Protein 4G9B (pdb70)

Radius of gyration: 19.54 Å; Cα contacts (8 Å, |Δi|>4): 380; chains: 1; bounding box: 62×42×33 Å

GO terms:
  GO:0000287 magnesium ion binding (F, IDA)
  GO:0008801 beta-phosphoglucomutase activity (F, EXP)
  GO:0008801 beta-phosphoglucomutase activity (F, IDA)
  GO:0009294 DNA-mediated transformation (P, IMP)
  GO:0046677 response to antibiotic (P, IMP)
  GO:0006974 DNA damage response (P, IMP)

Solvent-accessible surface area: 11541 Å² total; per-residue (Å²): 112,87,165,12,73,0,0,0,0,12,3,63,12,0,0,1,65,12,49,88,18,72,28,85,7,14,70,79,4,0,66,85,27,63,7,100,6,71,71,137,28,16,124,48,14,121,84,56,70,115,113,49,3,5,72,77,0,0,103,99,32,67,60,64,83,92,44,86,97,149,81,60,60,135,22,5,139,92,7,50,84,34,11,32,84,26,0,138,112,22,75,49,134,29,17,35,72,32,0,82,81,3,0,47,62,0,98,80,90,156,16,31,0,0,1,0,4,64,35,125,33,4,82,44,2,1,35,18,0,119,0,156,152,28,26,79,71,48,9,84,14,74,128,42,171,80,63,36,76,55,29,45,1,0,74,42,0,2,76,34,24,64,22,65,29,83,2,0,0,0,0,2,47,45,64,39,0,0,60,0,0,59,70,9,40,6,32,0,0,0,12,20,100,68,22,95,54,25,93,23,78,1,100,42,8,115,30,2,57,43,90,110,0,24,63,17,10,109,98,44,9,104,70,123,187,169,179

InterPro domains:
  IPR006439 HAD hydrolase, subfamily IA [PR00413] (3-14)
  IPR006439 HAD hydrolase, subfamily IA [PR00413] (134-150)
  IPR006439 HAD hydrolase, subfamily IA [PR00413] (152-172)
  IPR006439 HAD hydrolase, subfamily IA [TIGR01509] (62-190)
  IPR010972 Beta-phosphoglucomutase [TIGR01990] (3-191)
  IPR010972 Beta-phosphoglucomutase [cd02598] (5-215)
  IPR010976 Beta-phosphoglucomutase hydrolase [TIGR02009] (4-190)
  IPR023198 Phosphoglycolate phosphatase-like, domain 2 [G3DSA:1.10.150.240] (16-94)
  IPR023214 HAD superfamily [G3DSA:3.40.50.1000] (4-201)
  IPR036412 HAD-like superfamily [SSF56784] (3-198)
  IPR051600 Beta-phosphoglucomutase-like [PTHR46193] (4-197)

Secondary structure (DSSP, 8-state):
-PPP-EEEE-SBTTTB--HHHHHHHHHHHHHHTT----TTGGGGGTT--HHHHHHHHHHHTT-GGG--HHHHHHHHHHHHHHHHHHHHT--GGGBPTTHHHHHHHHHHTT-EEEE----TTHHHHHHHTT-GGG-SEE--GGG-SS-TTSTHHHHHHHHHHTS-GGGEEEEESSHHHHHHHHHHTPEEEEESTT--S-SEEESSGGG--HHHHHHHHHHHS--GGG-

Structure (mmCIF, N/CA/C/O backbone):
data_4G9B
#
_entry.id   4G9B
#
_cell.length_a   129.168
_cell.length_b   129.168
_cell.length_c   85.766
_cell.angle_alpha   90.00
_cell.angle_beta   90.00
_cell.angle_gamma   120.00
#
_symmetry.space_group_name_H-M   'H 3 2'
#
loop_
_entity.id
_entity.type
_entity.pdbx_description
1 polymer Beta-phosphoglucomutase
2 non-polymer 'MAGNESIUM ION'
3 non-polymer 'CHLORIDE ION'
4 non-polymer 'SULFATE ION'
5 non-polymer 'UNKNOWN LIGAND'
6 non-polymer GLYCEROL
7 water water
#
loop_
_atom_site.group_PDB
_atom_site.id
_atom_site.type_symbol
_atom_site.label_atom_id
_atom_site.label_alt_id
_atom_site.label_comp_id
_atom_site.label_asym_id
_atom_site.label_entity_id
_atom_site.label_seq_id
_atom_site.pdbx_PDB_ins_code
_atom_site.Cartn_x
_atom_site.Cartn_y
_atom_site.Cartn_z
_atom_site.occupancy
_atom_site.B_iso_or_equiv
_atom_site.auth_seq_id
_atom_site.auth_comp_id
_atom_site.auth_asym_id
_atom_site.auth_atom_id
_atom_site.pdbx_PDB_model_num
ATOM 1 N N . VAL A 1 2 ? 17.294 37.121 21.195 1.00 62.59 0 VAL A N 1
ATOM 2 C CA . VAL A 1 2 ? 15.972 36.505 21.181 1.00 55.83 0 VAL A CA 1
ATOM 3 C C . VAL A 1 2 ? 15.933 35.265 22.074 1.00 51.91 0 VAL A C 1
ATOM 4 O O . VAL A 1 2 ? 16.729 34.342 21.901 1.00 51.44 0 VAL A O 1
ATOM 8 N N . MET A 1 3 ? 15.018 35.274 23.044 1.00 43.69 1 MET A N 1
ATOM 9 C CA . MET A 1 3 ? 14.801 34.136 23.929 1.00 39.55 1 MET A CA 1
ATOM 10 C C . MET A 1 3 ? 14.495 32.924 23.059 1.00 36.11 1 MET A C 1
ATOM 11 O O . MET A 1 3 ? 13.794 33.044 22.054 1.00 34.31 1 MET A O 1
ATOM 16 N N . LYS A 1 4 ? 15.032 31.761 23.410 1.00 31.14 2 LYS A N 1
ATOM 17 C CA . LYS A 1 4 ? 14.782 30.587 22.585 1.00 30.70 2 LYS A CA 1
ATOM 18 C C . LYS A 1 4 ? 13.413 29.978 22.864 1.00 24.01 2 LYS A C 1
ATOM 19 O O . LYS A 1 4 ? 13.024 29.823 24.023 1.00 24.37 2 LYS A O 1
ATOM 25 N N . LEU A 1 5 ? 12.683 29.644 21.798 1.00 23.38 3 LEU A N 1
ATOM 26 C CA . LEU A 1 5 ? 11.405 28.945 21.920 1.00 20.99 3 LEU A CA 1
ATOM 27 C C . LEU A 1 5 ? 11.665 27.499 22.340 1.00 23.71 3 LEU A C 1
ATOM 28 O O . LEU A 1 5 ? 12.345 26.763 21.622 1.00 24.64 3 LEU A O 1
ATOM 33 N N . GLN A 1 6 ? 11.142 27.095 23.493 1.00 19.23 4 GLN A N 1
ATOM 34 C CA . GLN A 1 6 ? 11.433 25.749 24.002 1.00 19.58 4 GLN A CA 1
ATOM 35 C C . GLN A 1 6 ? 10.262 24.785 23.894 1.00 18.03 4 GLN A C 1
ATOM 36 O O . GLN A 1 6 ? 10.458 23.574 23.897 1.00 19.26 4 GLN A O 1
ATOM 42 N N . GLY A 1 7 ? 9.049 25.306 23.798 1.00 16.33 5 GLY A N 1
ATOM 43 C CA . GLY A 1 7 ? 7.905 24.413 23.706 1.00 15.13 5 GLY A CA 1
ATOM 44 C C . GLY A 1 7 ? 6.713 25.046 23.037 1.00 15.58 5 GLY A C 1
ATOM 45 O O . GLY A 1 7 ? 6.526 26.267 23.102 1.00 14.36 5 GLY A O 1
ATOM 46 N N . VAL A 1 8 ? 5.918 24.211 22.374 1.00 13.97 6 VAL A N 1
ATOM 47 C CA . VAL A 1 8 ? 4.614 24.626 21.872 1.00 13.63 6 VAL A CA 1
ATOM 48 C C . VAL A 1 8 ? 3.637 23.672 22.511 1.00 11.98 6 VAL A C 1
ATOM 49 O O . VAL A 1 8 ? 3.806 22.457 22.419 1.00 13.11 6 VAL A O 1
ATOM 53 N N . ILE A 1 9 ? 2.650 24.240 23.196 1.00 16.01 7 ILE A N 1
ATOM 54 C CA . ILE A 1 9 ? 1.708 23.460 23.986 1.00 14.98 7 ILE A CA 1
ATOM 55 C C . ILE A 1 9 ? 0.288 23.609 23.439 1.00 11.52 7 ILE A C 1
ATOM 56 O O . ILE A 1 9 ? -0.204 24.721 23.246 1.00 14.66 7 ILE A O 1
ATOM 61 N N . PHE A 1 10 ? -0.360 22.474 23.194 1.00 12.92 8 PHE A N 1
ATOM 62 C CA . PHE A 1 10 ? -1.652 22.435 22.518 1.00 15.68 8 PHE A CA 1
ATOM 63 C C . PHE A 1 10 ? -2.801 22.075 23.452 1.00 14.31 8 PHE A C 1
ATOM 64 O O . PHE A 1 10 ? -2.708 21.107 24.206 1.00 14.73 8 PHE A O 1
ATOM 72 N N . ASP A 1 11 ? -3.891 22.833 23.373 1.00 14.10 9 ASP A N 1
ATOM 73 C CA . ASP A 1 11 ? -5.212 22.344 23.801 1.00 14.45 9 ASP A CA 1
ATOM 74 C C . ASP A 1 11 ? -5.591 21.175 22.883 1.00 19.72 9 ASP A C 1
ATOM 75 O O . ASP A 1 11 ? -5.056 21.053 21.781 1.00 15.88 9 ASP A O 1
ATOM 80 N N A LEU A 1 12 ? -6.493 20.304 23.338 0.68 14.95 10 LEU A N 1
ATOM 81 N N B LEU A 1 12 ? -6.504 20.316 23.332 0.32 22.18 10 LEU A N 1
ATOM 82 C CA A LEU A 1 12 ? -6.930 19.184 22.513 0.68 21.82 10 LEU A CA 1
ATOM 83 C CA B LEU A 1 12 ? -6.943 19.204 22.496 0.32 21.20 10 LEU A CA 1
ATOM 84 C C A LEU A 1 12 ? -8.219 19.511 21.740 0.68 16.12 10 LEU A C 1
ATOM 85 C C B LEU A 1 12 ? -8.218 19.559 21.734 0.32 19.14 10 LEU A C 1
ATOM 86 O O A LEU A 1 12 ? -8.197 19.667 20.518 0.68 17.06 10 LEU A O 1
ATOM 87 O O B LEU A 1 12 ? -8.188 19.756 20.518 0.32 16.42 10 LEU A O 1
ATOM 96 N N . ASP A 1 13 ? -9.338 19.635 22.446 1.00 17.95 11 ASP A N 1
ATOM 97 C CA . ASP A 1 13 ? -10.617 19.848 21.774 1.00 19.72 11 ASP A CA 1
ATOM 98 C C . ASP A 1 13 ? -10.678 21.206 21.083 1.00 20.33 11 ASP A C 1
ATOM 99 O O . ASP A 1 13 ? -10.365 22.224 21.688 1.00 20.73 11 ASP A O 1
ATOM 104 N N . GLY A 1 14 ? -11.068 21.203 19.809 1.00 20.88 12 GLY A N 1
ATOM 105 C CA . GLY A 1 14 ? -11.173 22.432 19.040 1.00 22.25 12 GLY A CA 1
ATOM 106 C C . GLY A 1 14 ? -9.850 22.895 18.444 1.00 20.59 12 GLY A C 1
ATOM 107 O O . GLY A 1 14 ? -9.812 23.902 17.729 1.00 24.50 12 GLY A O 1
ATOM 108 N N . VAL A 1 15 ? -8.769 22.172 18.738 1.00 18.17 13 VAL A N 1
ATOM 109 C CA . VAL A 1 15 ? -7.451 22.514 18.187 1.00 17.37 13 VAL A CA 1
ATOM 110 C C . VAL A 1 15 ? -6.854 21.313 17.456 1.00 17.48 13 VAL A C 1
ATOM 111 O O . VAL A 1 15 ? -6.534 21.394 16.274 1.00 18.17 13 VAL A O 1
ATOM 115 N N A ILE A 1 16 ? -6.726 20.200 18.168 0.38 17.37 14 ILE A N 1
ATOM 116 N N B ILE A 1 16 ? -6.725 20.197 18.162 0.62 17.54 14 ILE A N 1
ATOM 117 C CA A ILE A 1 16 ? -6.228 18.956 17.586 0.38 16.82 14 ILE A CA 1
ATOM 118 C CA B ILE A 1 16 ? -6.223 18.961 17.558 0.62 16.79 14 ILE A CA 1
ATOM 119 C C A ILE A 1 16 ? -7.345 18.211 16.861 0.38 19.47 14 ILE A C 1
ATOM 120 C C B ILE A 1 16 ? -7.332 18.164 16.876 0.62 19.89 14 ILE A C 1
ATOM 121 O O A ILE A 1 16 ? -7.179 17.770 15.722 0.38 19.73 14 ILE A O 1
ATOM 122 O O B ILE A 1 16 ? -7.152 17.659 15.768 0.62 19.13 14 ILE A O 1
ATOM 131 N N . THR A 1 17 ? -8.483 18.071 17.538 1.00 18.03 15 THR A N 1
ATOM 132 C CA . THR A 1 17 ? -9.642 17.381 16.978 1.00 18.36 15 THR A CA 1
ATOM 133 C C . THR A 1 17 ? -10.912 17.906 17.659 1.00 20.02 15 THR A C 1
ATOM 134 O O . THR A 1 17 ? -10.823 18.581 18.683 1.00 21.52 15 THR A O 1
ATOM 138 N N . ASP A 1 18 ? -12.083 17.606 17.097 1.00 21.58 16 ASP A N 1
ATOM 139 C CA . ASP A 1 18 ? -13.351 18.080 17.667 1.00 23.64 16 ASP A CA 1
ATOM 140 C C . ASP A 1 18 ? -14.149 16.916 18.257 1.00 24.72 16 ASP A C 1
ATOM 141 O O . ASP A 1 18 ? -14.492 15.988 17.535 1.00 30.20 16 ASP A O 1
ATOM 146 N N . THR A 1 19 ? -14.445 16.976 19.556 1.00 25.34 17 THR A N 1
ATOM 147 C CA . THR A 1 19 ? -15.162 15.891 20.238 1.00 29.14 17 THR A CA 1
ATOM 148 C C . THR A 1 19 ? -16.630 16.203 20.535 1.00 34.01 17 THR A C 1
ATOM 149 O O . THR A 1 19 ? -17.356 15.350 21.041 1.00 34.39 17 THR A O 1
ATOM 153 N N . ALA A 1 20 ? -17.066 17.420 20.218 1.00 35.76 18 ALA A N 1
ATOM 154 C CA . ALA A 1 20 ? -18.422 17.865 20.543 1.00 34.68 18 ALA A CA 1
ATOM 155 C C . ALA A 1 20 ? -19.525 16.976 19.970 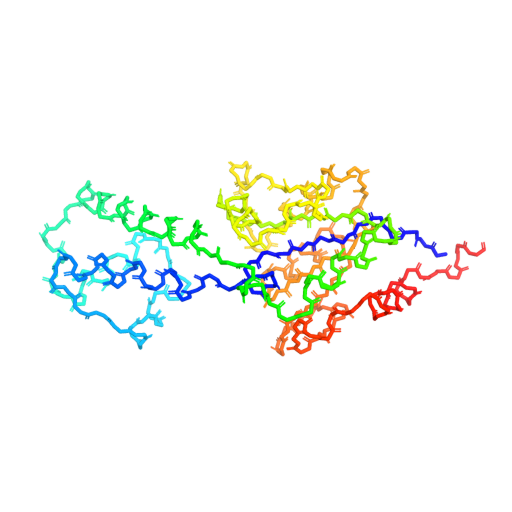1.00 32.39 18 ALA A C 1
ATOM 156 O O . ALA A 1 20 ? -20.471 16.630 20.678 1.00 30.86 18 ALA A O 1
ATOM 158 N N . HIS A 1 21 ? -19.405 16.612 18.697 1.00 33.06 19 HIS A N 1
ATOM 159 C CA . HIS A 1 21 ? -20.392 15.751 18.053 1.00 37.07 19 HIS A CA 1
ATOM 160 C C . HIS A 1 21 ? -20.463 14.374 18.717 1.00 28.56 19 HIS A C 1
ATOM 161 O O . HIS A 1 21 ? -21.537 13.794 18.838 1.00 27.01 19 HIS A O 1
ATOM 168 N N . LEU A 1 22 ? -19.314 13.855 19.141 1.00 29.23 20 LEU A N 1
ATOM 169 C CA . LEU A 1 22 ? -19.265 12.552 19.809 1.00 26.04 20 LEU A CA 1
ATOM 170 C C . LEU A 1 22 ? -19.929 12.585 21.184 1.00 24.53 20 LEU A C 1
ATOM 171 O O . LEU A 1 22 ? -20.593 11.627 21.576 1.00 22.81 20 LEU A O 1
ATOM 176 N N . HIS A 1 23 ? -19.758 13.685 21.915 1.00 25.53 21 HIS A N 1
ATOM 177 C CA . HIS A 1 23 ? -20.447 13.853 23.191 1.00 24.51 21 HIS A CA 1
ATOM 178 C C . HIS A 1 23 ? -21.961 13.834 22.978 1.00 23.47 21 HIS A C 1
ATOM 179 O O . HIS A 1 23 ? -22.691 13.155 23.701 1.00 24.21 21 HIS A O 1
ATOM 186 N N . PHE A 1 24 ? -22.427 14.586 21.983 1.00 27.94 22 PHE A N 1
ATOM 187 C CA . PHE A 1 24 ? -23.851 14.625 21.665 1.00 27.86 22 PHE A CA 1
ATOM 188 C C . PHE A 1 24 ? -24.376 13.264 21.230 1.00 27.04 22 PHE A C 1
ATOM 189 O O . PHE A 1 24 ? -25.452 12.843 21.661 1.00 29.65 22 PHE A O 1
ATOM 197 N N . GLN A 1 25 ? -23.630 12.578 20.367 1.00 24.21 23 GLN A N 1
ATOM 198 C CA . GLN A 1 25 ? -24.055 11.262 19.897 1.00 26.52 23 GLN A CA 1
ATOM 199 C C . GLN A 1 25 ? -24.183 10.239 21.031 1.00 22.86 23 GLN A C 1
ATOM 200 O O . GLN A 1 25 ? -25.057 9.368 20.991 1.00 21.69 23 GLN A O 1
ATOM 206 N N . ALA A 1 26 ? -23.328 10.350 22.045 1.00 22.77 24 ALA A N 1
ATOM 207 C CA . ALA A 1 26 ? -23.415 9.474 23.214 1.00 23.38 24 ALA A CA 1
ATOM 208 C C . ALA A 1 26 ? -24.670 9.797 24.041 1.00 18.60 24 ALA A C 1
ATOM 209 O O . ALA A 1 26 ? -25.389 8.897 24.465 1.00 18.11 24 ALA A O 1
ATOM 211 N N . TRP A 1 27 ? -24.935 11.082 24.258 1.00 18.78 25 TRP A N 1
ATOM 212 C CA . TRP A 1 27 ? -26.145 11.487 24.975 1.00 18.52 25 TRP A CA 1
ATOM 213 C C . TRP A 1 27 ? -27.389 11.049 24.214 1.00 18.62 25 TRP A C 1
ATOM 214 O O . TRP A 1 27 ? -28.378 10.618 24.804 1.00 22.50 25 TRP A O 1
ATOM 225 N N . GLN A 1 28 ? -27.356 11.201 22.897 1.00 21.77 26 GLN A N 1
ATOM 226 C CA . GLN A 1 28 ? -28.497 10.816 22.076 1.00 21.09 26 GLN A CA 1
ATOM 227 C C . GLN A 1 28 ? -28.761 9.316 22.141 1.00 19.75 26 GLN A C 1
ATOM 228 O O . GLN A 1 28 ? -29.915 8.884 22.130 1.00 20.79 26 GLN A O 1
ATOM 234 N N . GLN A 1 29 ? -27.698 8.522 22.205 1.00 21.73 27 GLN A N 1
ATOM 235 C CA . GLN A 1 29 ? -27.862 7.076 22.314 1.00 21.93 27 GLN A CA 1
ATOM 236 C C . GLN A 1 29 ? -28.420 6.672 23.677 1.00 20.10 27 GLN A C 1
ATOM 237 O O . GLN A 1 29 ? -29.344 5.863 23.750 1.00 22.04 27 GLN A O 1
ATOM 243 N N . ILE A 1 30 ? -27.870 7.227 24.757 1.00 20.37 28 ILE A N 1
ATOM 244 C CA . ILE A 1 30 ? -28.386 6.895 26.082 1.00 22.34 28 ILE A CA 1
ATOM 245 C C . ILE A 1 30 ? -29.845 7.334 26.219 1.00 19.50 28 ILE A C 1
ATOM 246 O O . ILE A 1 30 ? -30.656 6.617 26.800 1.00 18.65 28 ILE A O 1
ATOM 251 N N . ALA A 1 31 ? -30.188 8.485 25.651 1.00 19.78 29 ALA A N 1
ATOM 252 C CA . ALA A 1 31 ? -31.575 8.944 25.658 1.00 18.70 29 ALA A CA 1
ATOM 253 C C . ALA A 1 31 ? -32.469 7.943 24.927 1.00 21.26 29 ALA A C 1
ATOM 254 O O . ALA A 1 31 ? -33.523 7.548 25.432 1.00 21.84 29 ALA A O 1
ATOM 256 N N . ALA A 1 32 ? -32.045 7.523 23.739 1.00 22.73 30 ALA A N 1
ATOM 257 C CA . ALA A 1 32 ? -32.836 6.569 22.957 1.00 24.86 30 ALA A CA 1
ATOM 258 C C . ALA A 1 32 ? -33.040 5.248 23.700 1.00 25.66 30 ALA A C 1
ATOM 259 O O . ALA A 1 32 ? -34.088 4.616 23.581 1.00 25.57 30 ALA A O 1
ATOM 261 N N . GLU A 1 33 ? -32.039 4.834 24.468 1.00 23.46 31 GLU A N 1
ATOM 262 C CA . GLU A 1 33 ? -32.131 3.582 25.208 1.00 25.35 31 GLU A CA 1
ATOM 263 C C . GLU A 1 33 ? -33.121 3.637 26.370 1.00 28.49 31 GLU A C 1
ATOM 264 O O . GLU A 1 33 ? -33.532 2.594 26.888 1.00 24.06 31 GLU A O 1
ATOM 270 N N . ILE A 1 34 ? -33.514 4.844 26.774 1.00 24.52 32 ILE A N 1
ATOM 271 C CA . ILE A 1 34 ? -34.598 4.985 27.741 1.00 22.90 32 ILE A CA 1
ATOM 272 C C . ILE A 1 34 ? -35.853 5.605 27.125 1.00 21.87 32 ILE A C 1
ATOM 273 O O . ILE A 1 34 ? -36.701 6.141 27.837 1.00 25.45 32 ILE A O 1
ATOM 278 N N . GLY A 1 35 ? -35.966 5.527 25.801 1.00 26.35 33 GLY A N 1
ATOM 279 C CA . GLY A 1 35 ? -37.191 5.914 25.120 1.00 29.64 33 GLY A CA 1
ATOM 280 C C . GLY A 1 35 ? -37.390 7.408 24.946 1.00 29.21 33 GLY A C 1
ATOM 281 O O . GLY A 1 35 ? -38.524 7.881 24.861 1.00 31.04 33 GLY A O 1
ATOM 282 N N . ILE A 1 36 ? -36.290 8.152 24.884 1.00 23.27 34 ILE A N 1
ATOM 283 C CA . ILE A 1 36 ? -36.365 9.604 24.723 1.00 26.60 34 ILE A CA 1
ATOM 284 C C . ILE A 1 36 ? -35.627 10.045 23.463 1.00 26.75 34 ILE A C 1
ATOM 285 O O . ILE A 1 36 ? -34.466 9.696 23.266 1.00 27.07 34 ILE A O 1
ATOM 290 N N . SER A 1 37 ? -36.300 10.818 22.618 1.00 30.54 35 SER A N 1
ATOM 291 C CA . SER A 1 37 ? -35.685 11.311 21.389 1.00 33.18 35 SER A CA 1
ATOM 292 C C . SER A 1 37 ? -35.162 12.734 21.568 1.00 31.32 35 SER A C 1
ATOM 293 O O . SER A 1 37 ? -35.925 13.637 21.871 1.00 33.50 35 SER A O 1
ATOM 296 N N . ILE A 1 38 ? -33.853 12.923 21.408 1.00 31.18 36 ILE A N 1
ATOM 297 C CA . ILE A 1 38 ? -33.270 14.264 21.382 1.00 34.33 36 ILE A CA 1
ATOM 298 C C . ILE A 1 38 ? -32.543 14.483 20.054 1.00 36.34 36 ILE A C 1
ATOM 299 O O . ILE A 1 38 ? -32.070 13.526 19.438 1.00 38.05 36 ILE A O 1
ATOM 304 N N . ASP A 1 39 ? -32.460 15.738 19.616 1.00 41.33 37 ASP A N 1
ATOM 305 C CA . ASP A 1 39 ? -31.784 16.076 18.361 1.00 46.36 37 ASP A CA 1
ATOM 306 C C . ASP A 1 39 ? -30.674 17.099 18.583 1.00 46.01 37 ASP A C 1
ATOM 307 O O . ASP A 1 39 ? -30.487 17.583 19.697 1.00 39.10 37 ASP A O 1
ATOM 312 N N . ALA A 1 40 ? -29.952 17.438 17.517 1.00 50.94 38 ALA A N 1
ATOM 313 C CA . ALA A 1 40 ? -28.857 18.402 17.601 1.00 50.45 38 ALA A CA 1
ATOM 314 C C . ALA A 1 40 ? -29.340 19.758 18.109 1.00 50.09 38 ALA A C 1
ATOM 315 O O . ALA A 1 40 ? -28.602 20.490 18.771 1.00 53.66 38 ALA A O 1
ATOM 317 N N . GLN A 1 41 ? -30.585 20.083 17.787 1.00 52.89 39 GLN A N 1
ATOM 318 C CA . GLN A 1 41 ? -31.221 21.301 18.262 1.00 53.57 39 GLN A CA 1
ATOM 319 C C . GLN A 1 41 ? -31.391 21.279 19.783 1.00 49.23 39 GLN A C 1
ATOM 320 O O . GLN A 1 41 ? -31.209 22.298 20.452 1.00 49.47 39 GLN A O 1
ATOM 326 N N . PHE A 1 42 ? -31.733 20.116 20.331 1.00 41.86 40 PHE A N 1
ATOM 327 C CA . PHE A 1 42 ? -31.826 19.974 21.782 1.00 45.41 40 PHE A CA 1
ATOM 328 C C . PHE A 1 42 ? -30.446 20.106 22.421 1.00 43.66 40 PHE A C 1
ATOM 329 O O . PHE A 1 42 ? -30.322 20.547 23.563 1.00 40.84 40 PHE A O 1
ATOM 337 N N . ASN A 1 43 ? -29.412 19.730 21.676 1.00 44.23 41 ASN A N 1
ATOM 338 C CA . ASN A 1 43 ? -28.061 19.687 22.225 1.00 50.69 41 ASN A CA 1
ATOM 339 C C . ASN A 1 43 ? -27.512 21.048 22.651 1.00 51.43 41 ASN A C 1
ATOM 340 O O . ASN A 1 43 ? -26.534 21.114 23.396 1.00 53.97 41 ASN A O 1
ATOM 345 N N . GLU A 1 44 ? -28.135 22.128 22.181 1.00 54.70 42 GLU A N 1
ATOM 346 C CA . GLU A 1 44 ? -27.772 23.467 22.632 1.00 56.33 42 GLU A CA 1
ATOM 347 C C . GLU A 1 44 ? -28.052 23.597 24.129 1.00 59.32 42 GLU A C 1
ATOM 348 O O . GLU A 1 44 ? -27.357 24.326 24.839 1.00 63.63 42 GLU A O 1
ATOM 354 N N . SER A 1 45 ? -29.078 22.886 24.595 1.00 53.86 43 SER A N 1
ATOM 355 C CA . SER A 1 45 ? -29.457 22.883 26.008 1.00 53.15 43 SER A CA 1
ATOM 356 C C . SER A 1 45 ? -28.469 22.106 26.879 1.00 51.02 43 SER A C 1
ATOM 357 O O . SER A 1 45 ? -28.546 22.157 28.109 1.00 52.28 43 SER A O 1
ATOM 360 N N . LEU A 1 46 ? -27.557 21.378 26.241 1.00 45.84 44 LEU A N 1
ATOM 361 C CA . LEU A 1 46 ? -26.548 20.610 26.960 1.00 46.06 44 LEU A CA 1
ATOM 362 C C . LEU A 1 46 ? -25.182 21.285 26.863 1.00 52.77 44 L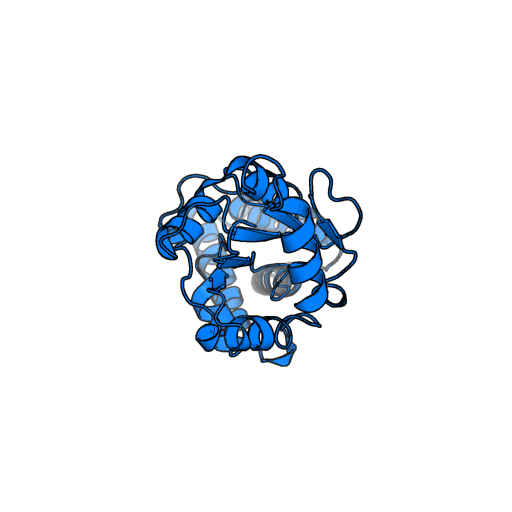EU A C 1
ATOM 363 O O . LEU A 1 46 ? -24.222 20.863 27.510 1.00 54.06 44 LEU A O 1
ATOM 368 N N . LYS A 1 47 ? -25.106 22.336 26.052 1.00 59.41 45 LYS A N 1
ATOM 369 C CA . LYS A 1 47 ? -23.858 23.067 25.850 1.00 63.95 45 LYS A CA 1
ATOM 370 C C . LYS A 1 47 ? -23.439 23.820 27.111 1.00 64.25 45 LYS A C 1
ATOM 371 O O . LYS A 1 47 ? -24.166 24.686 27.598 1.00 68.74 45 LYS A O 1
ATOM 377 N N . GLY A 1 48 ? -22.268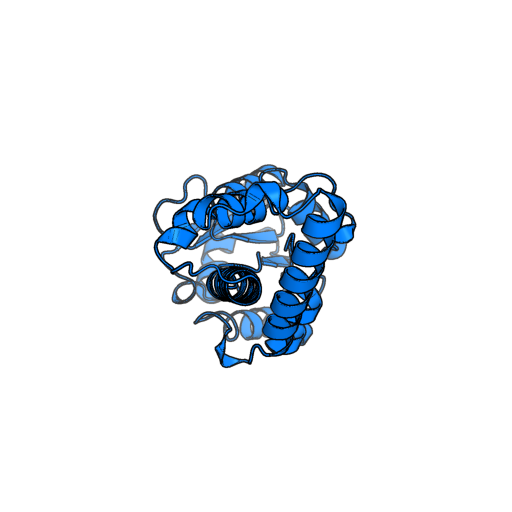 23.479 27.641 1.00 62.49 46 GLY A N 1
ATOM 378 C CA . GLY A 1 48 ? -21.744 24.138 28.824 1.00 62.32 46 GLY A CA 1
ATOM 379 C C . GLY A 1 48 ? -22.478 23.761 30.096 1.00 62.88 46 GLY A C 1
ATOM 380 O O . GLY A 1 48 ? -22.607 24.573 31.017 1.00 62.70 46 GLY A O 1
ATOM 381 N N . ILE A 1 49 ? -22.951 22.520 30.144 1.00 60.78 47 ILE A N 1
ATOM 382 C CA . ILE A 1 49 ? -23.741 22.025 31.266 1.00 57.45 47 ILE A CA 1
ATOM 383 C C . ILE A 1 49 ? -23.037 20.836 31.928 1.00 49.03 47 ILE A C 1
ATOM 384 O O . ILE A 1 49 ? -22.393 20.038 31.247 1.00 52.37 47 ILE A O 1
ATOM 389 N N . SER A 1 50 ? -23.147 20.734 33.254 1.00 46.91 48 SER A N 1
ATOM 390 C CA . SER A 1 50 ? -22.581 19.610 34.001 1.00 48.56 48 SER A CA 1
ATOM 391 C C . SER A 1 50 ? -23.175 18.286 33.539 1.00 45.94 48 SER A C 1
ATOM 392 O O . SER A 1 50 ? -24.257 18.258 32.947 1.00 41.31 48 SER A O 1
ATOM 395 N N . ARG A 1 51 ? -22.471 17.191 33.814 1.00 42.51 49 ARG A N 1
ATOM 396 C CA . ARG A 1 51 ? -22.945 15.870 33.422 1.00 40.04 49 ARG A CA 1
ATOM 397 C C . ARG A 1 51 ? -24.294 15.544 34.058 1.00 36.88 49 ARG A C 1
ATOM 398 O O . ARG A 1 51 ? -25.195 15.039 33.389 1.00 34.89 49 ARG A O 1
ATOM 406 N N . ASP A 1 52 ? -24.433 15.836 35.349 1.00 33.62 50 ASP A N 1
ATOM 407 C CA . ASP A 1 52 ? -25.655 15.484 36.070 1.00 36.40 50 ASP A CA 1
ATOM 408 C C . ASP A 1 52 ? -26.850 16.291 35.571 1.00 31.70 50 ASP A C 1
ATOM 409 O O . ASP A 1 52 ? -27.946 15.753 35.414 1.00 30.63 50 ASP A O 1
ATOM 414 N N . GLU A 1 53 ? -26.633 17.577 35.320 1.00 32.51 51 GLU A N 1
ATOM 415 C CA . GLU A 1 53 ? -27.700 18.444 34.827 1.00 30.65 51 GLU A CA 1
ATOM 416 C C . GLU A 1 53 ? -28.040 18.136 33.362 1.00 28.12 51 GLU A C 1
ATOM 417 O O . GLU A 1 53 ? -29.193 18.267 32.956 1.00 28.92 51 GLU A O 1
ATOM 423 N N . SER A 1 54 ? -27.049 17.698 32.582 1.00 26.03 52 SER A N 1
ATOM 424 C CA . SER A 1 54 ? -27.299 17.281 31.201 1.00 24.72 52 SER A CA 1
ATOM 425 C C . SER A 1 54 ? -28.274 16.107 31.175 1.00 25.54 52 SER A C 1
ATOM 426 O O . SER A 1 54 ? -29.255 16.109 30.430 1.00 22.39 52 SER A O 1
ATOM 429 N N . LEU A 1 55 ? -27.988 15.098 31.989 1.00 22.06 53 LEU A N 1
ATOM 430 C CA . LEU A 1 55 ? -28.879 13.952 32.086 1.00 20.25 53 LEU A CA 1
ATOM 431 C C . LEU A 1 55 ? -30.254 14.377 32.595 1.00 20.76 53 LEU A C 1
ATOM 432 O O . LEU A 1 55 ? -31.285 13.923 32.079 1.00 20.26 53 LEU A O 1
ATOM 437 N N . ARG A 1 56 ? -30.289 15.258 33.593 1.00 22.20 54 ARG A N 1
ATOM 438 C CA . ARG A 1 56 ? -31.583 15.672 34.134 1.00 22.98 54 ARG A CA 1
ATOM 439 C C . ARG A 1 56 ? -32.408 16.374 33.066 1.00 24.50 54 ARG A C 1
ATOM 440 O O . ARG A 1 56 ? -33.623 16.177 32.988 1.00 24.20 54 ARG A O 1
ATOM 448 N N . ARG A 1 57 ? -31.757 17.192 32.241 1.00 24.42 55 ARG A N 1
ATOM 449 C CA . ARG A 1 57 ? -32.481 17.891 31.180 1.00 26.53 55 ARG A CA 1
ATOM 450 C C . ARG A 1 57 ? -33.052 16.927 30.141 1.00 24.32 55 ARG A C 1
ATOM 451 O O . ARG A 1 57 ? -34.137 17.151 29.603 1.00 25.46 55 ARG A O 1
ATOM 459 N N . ILE A 1 58 ? -32.309 15.861 29.854 1.00 22.52 56 ILE A N 1
ATOM 460 C CA . ILE A 1 58 ? -32.790 14.814 28.960 1.00 21.55 56 ILE A CA 1
ATOM 461 C C . ILE A 1 58 ? -34.007 14.108 29.561 1.00 22.79 56 ILE A C 1
ATOM 462 O O . ILE A 1 58 ? -35.005 13.882 28.872 1.00 23.44 56 ILE A O 1
ATOM 467 N N . LEU A 1 59 ? -33.923 13.774 30.846 1.00 20.80 57 LEU A N 1
ATOM 468 C CA . LEU A 1 59 ? -35.043 13.147 31.545 1.00 21.57 57 LEU A CA 1
ATOM 469 C C . LEU A 1 59 ? -36.269 14.059 31.548 1.00 26.25 57 LEU A C 1
ATOM 470 O O . LEU A 1 59 ? -37.379 13.602 31.279 1.00 28.43 57 LEU A O 1
ATOM 475 N N . GLN A 1 60 ? -36.067 15.345 31.839 1.00 23.88 58 GLN A N 1
ATOM 476 C CA . GLN A 1 60 ? -37.171 16.304 31.827 1.00 29.46 58 GLN A CA 1
ATOM 477 C C . GLN A 1 60 ? -37.824 16.361 30.448 1.00 32.59 58 GLN A C 1
ATOM 478 O O . GLN A 1 60 ? -39.051 16.421 30.328 1.00 33.43 58 GLN A O 1
ATOM 484 N N . HIS A 1 61 ? -36.992 16.328 29.411 1.00 29.13 59 HIS A N 1
ATOM 485 C CA . HIS A 1 61 ? -37.457 16.402 28.029 1.00 33.22 59 HIS A CA 1
ATOM 486 C C . HIS A 1 61 ? -38.419 15.262 27.701 1.00 31.08 59 HIS A C 1
ATOM 487 O O . HIS A 1 61 ? -39.384 15.451 26.959 1.00 35.41 59 HIS A O 1
ATOM 494 N N . GLY A 1 62 ? -38.162 14.087 28.270 1.00 27.60 60 GLY A N 1
ATOM 495 C CA . GLY A 1 62 ? -39.021 12.936 28.055 1.00 35.09 60 GLY A CA 1
ATOM 496 C C . GLY A 1 62 ? -40.019 12.671 29.171 1.00 35.91 60 GLY A C 1
ATOM 497 O O . GLY A 1 62 ? -40.699 11.642 29.164 1.00 33.53 60 GLY A O 1
ATOM 498 N N . GLY A 1 63 ? -40.114 13.591 30.130 1.00 32.03 61 GLY A N 1
ATOM 499 C CA . GLY A 1 63 ? -41.007 13.426 31.264 1.00 32.78 61 GLY A CA 1
ATOM 500 C C . GLY A 1 63 ? -40.659 12.237 32.143 1.00 31.68 61 GLY A C 1
ATOM 501 O O . GLY A 1 63 ? -41.547 11.546 32.648 1.00 32.99 61 GLY A O 1
ATOM 502 N N . LYS A 1 64 ? -39.368 11.999 32.345 1.00 24.77 62 LYS A N 1
ATOM 503 C CA . LYS A 1 64 ? -38.941 10.799 33.062 1.00 25.46 62 LYS A CA 1
ATOM 504 C C . LYS A 1 64 ? -38.049 11.055 34.279 1.00 25.29 62 LYS A C 1
ATOM 505 O O . LYS A 1 64 ? -37.383 10.143 34.747 1.00 25.93 62 LYS A O 1
ATOM 511 N N . GLU A 1 65 ? -38.044 12.278 34.803 1.00 24.87 63 GLU A N 1
ATOM 512 C CA . GLU A 1 65 ? -37.258 12.563 36.003 1.00 25.92 63 GLU A CA 1
ATOM 513 C C . GLU A 1 65 ? -37.653 11.664 37.177 1.00 29.45 63 GLU A C 1
ATOM 514 O O . GLU A 1 65 ? -36.805 11.250 37.974 1.00 25.46 63 GLU A O 1
ATOM 520 N N . GLY A 1 66 ? -38.945 11.364 37.276 1.00 27.59 64 GLY A N 1
ATOM 521 C CA . GLY A 1 66 ? -39.464 10.591 38.391 1.00 30.86 64 GLY A CA 1
ATOM 522 C C . GLY A 1 66 ? -39.144 9.110 38.308 1.00 31.36 64 GLY A C 1
ATOM 523 O O . GLY A 1 66 ? -39.396 8.363 39.256 1.00 35.74 64 GLY A O 1
ATOM 524 N N . ASP A 1 67 ? -38.577 8.681 37.186 1.00 30.03 65 ASP A N 1
ATOM 525 C CA . ASP A 1 67 ? -38.331 7.258 36.973 1.00 30.72 65 ASP A CA 1
ATOM 526 C C . ASP A 1 67 ? -36.920 6.813 37.352 1.00 32.25 65 ASP A C 1
ATOM 527 O O . ASP A 1 67 ? -36.616 5.622 37.312 1.00 30.43 65 ASP A O 1
ATOM 532 N N . PHE A 1 68 ? -36.067 7.762 37.728 1.00 30.87 66 PHE A N 1
ATOM 533 C CA . PHE A 1 68 ? -34.676 7.448 38.043 1.00 28.80 66 PHE A CA 1
ATOM 534 C C . PHE A 1 68 ? -34.173 8.198 39.277 1.00 31.20 66 PHE A C 1
ATOM 535 O O . PHE A 1 68 ? -34.214 9.435 39.319 1.00 30.54 66 PHE A O 1
ATOM 543 N N . ASN A 1 69 ? -33.702 7.459 40.284 1.00 28.08 67 ASN A N 1
ATOM 544 C CA . ASN A 1 69 ? -33.100 8.095 41.460 1.00 27.32 67 ASN A CA 1
ATOM 545 C C . ASN A 1 69 ? -31.627 8.415 41.189 1.00 26.93 67 ASN A C 1
ATOM 546 O O . ASN A 1 69 ? -31.137 8.148 40.097 1.00 28.71 67 ASN A O 1
ATOM 551 N N . SER A 1 70 ? -30.918 8.970 42.166 1.00 29.31 68 SER A N 1
ATOM 552 C CA . SER A 1 70 ? -29.539 9.390 41.911 1.00 28.27 68 SER A CA 1
ATOM 553 C C . SER A 1 70 ? -28.616 8.219 41.562 1.00 29.28 68 SER A C 1
ATOM 554 O O . SER A 1 70 ? -27.690 8.378 40.768 1.00 27.33 68 SER A O 1
ATOM 557 N N . GLN A 1 71 ? -28.882 7.044 42.130 1.00 29.22 69 GLN A N 1
ATOM 558 C CA . GLN A 1 71 ? -28.035 5.876 41.854 1.00 29.17 69 GLN A CA 1
ATOM 559 C C . GLN A 1 71 ? -28.281 5.328 40.450 1.00 26.31 69 GLN A C 1
ATOM 560 O O . GLN A 1 71 ? -27.347 4.911 39.757 1.00 29.84 69 GLN A O 1
ATOM 566 N N . GLU A 1 72 ? -29.546 5.326 40.037 1.00 29.59 70 GLU A N 1
ATOM 567 C CA . GLU A 1 72 ? -29.925 4.867 38.702 1.00 26.54 70 GLU A CA 1
ATOM 568 C C . GLU A 1 72 ? -29.467 5.857 37.633 1.00 24.17 70 GLU A C 1
ATOM 569 O O . GLU A 1 72 ? -29.068 5.464 36.533 1.00 23.11 70 GLU A O 1
ATOM 575 N N . ARG A 1 73 ? -29.537 7.148 37.948 1.00 24.91 71 ARG A N 1
ATOM 576 C CA . ARG A 1 73 ? -28.989 8.153 37.053 1.00 19.14 71 ARG A CA 1
ATOM 577 C C . ARG A 1 73 ? -27.488 7.951 36.906 1.00 21.36 71 ARG A C 1
ATOM 578 O O . ARG A 1 73 ? -26.938 8.129 35.827 1.00 19.29 71 ARG A O 1
ATOM 586 N N . ALA A 1 74 ? -26.837 7.568 37.999 1.00 21.66 72 ALA A N 1
ATOM 587 C CA . ALA A 1 74 ? -25.403 7.314 37.970 1.00 20.00 72 ALA A CA 1
ATOM 588 C C . ALA A 1 74 ? -25.096 6.166 37.013 1.00 22.81 72 ALA A C 1
ATOM 589 O O . ALA A 1 74 ? -24.063 6.180 36.340 1.00 21.49 72 ALA A O 1
ATOM 591 N N . GLN A 1 75 ? -25.984 5.172 36.957 1.00 24.85 73 GLN A N 1
ATOM 592 C CA . GLN A 1 75 ? -25.774 4.043 36.047 1.00 20.31 73 GLN A CA 1
ATOM 593 C C . GLN A 1 75 ? -25.961 4.470 34.591 1.00 21.68 73 GLN A C 1
ATOM 594 O O . GLN A 1 75 ? -25.222 4.028 33.713 1.00 18.36 73 GLN A O 1
ATOM 600 N N . LEU A 1 76 ? -26.930 5.351 34.334 1.00 16.58 74 LEU A N 1
ATOM 601 C CA . LEU A 1 76 ? -27.106 5.898 32.988 1.00 14.65 74 LEU A CA 1
ATOM 602 C C . LEU A 1 76 ? -25.886 6.709 32.568 1.00 17.48 74 LEU A C 1
ATOM 603 O O . LEU A 1 76 ? -25.429 6.630 31.422 1.00 17.95 74 LEU A O 1
ATOM 608 N N . ALA A 1 77 ? -25.362 7.500 33.499 1.00 18.84 75 ALA A N 1
ATOM 609 C CA . ALA A 1 77 ? -24.197 8.331 33.216 1.00 17.58 75 ALA A CA 1
ATOM 610 C C . ALA A 1 77 ? -22.974 7.463 32.941 1.00 19.45 75 ALA A C 1
ATOM 611 O O . ALA A 1 77 ? -22.168 7.792 32.072 1.00 20.07 75 ALA A O 1
ATOM 613 N N . TYR A 1 78 ? -22.836 6.359 33.676 1.00 18.04 76 TYR A N 1
ATOM 614 C CA . TYR A 1 78 ? -21.728 5.436 33.441 1.00 16.26 76 TYR A CA 1
ATOM 615 C C . TYR A 1 78 ? -21.779 4.882 32.015 1.00 19.56 76 TYR A C 1
ATOM 616 O O . TYR A 1 78 ? -20.763 4.844 31.315 1.00 19.21 76 TYR A O 1
ATOM 625 N N . ARG A 1 79 ? -22.956 4.443 31.587 1.00 16.60 77 ARG A N 1
ATOM 626 C CA . ARG A 1 79 ? -23.103 3.903 30.238 1.00 16.55 77 ARG A CA 1
ATOM 627 C C . ARG A 1 79 ? -22.872 4.964 29.173 1.00 18.76 77 ARG A C 1
ATOM 628 O O . ARG A 1 79 ? -22.216 4.699 28.161 1.00 18.98 77 ARG A O 1
ATOM 636 N N . LYS A 1 80 ? -23.389 6.173 29.395 1.00 15.94 78 LYS A N 1
ATOM 637 C CA . LYS A 1 80 ? -23.158 7.250 28.445 1.00 14.19 78 LYS A CA 1
ATOM 638 C C . LYS A 1 80 ? -21.660 7.490 28.295 1.00 18.55 78 LYS A C 1
ATOM 639 O O . LYS A 1 80 ? -21.153 7.634 27.180 1.00 17.98 78 LYS A O 1
ATOM 645 N N . ASN A 1 81 ? -20.945 7.538 29.413 1.00 14.43 79 ASN A N 1
ATOM 646 C CA . ASN A 1 81 ? -19.512 7.793 29.328 1.00 15.91 79 ASN A CA 1
ATOM 647 C C . ASN A 1 81 ? -18.789 6.647 28.638 1.00 18.63 79 ASN A C 1
ATOM 648 O O . ASN A 1 81 ? -17.844 6.866 27.880 1.00 20.16 79 ASN A O 1
ATOM 653 N N . LEU A 1 82 ? -19.246 5.426 28.894 1.00 17.09 80 LEU A N 1
ATOM 654 C CA . LEU A 1 82 ? -18.638 4.242 28.295 1.00 15.47 80 LEU A CA 1
ATOM 655 C C . LEU A 1 82 ? -18.790 4.263 26.774 1.00 19.50 80 LEU A C 1
ATOM 656 O O . LEU A 1 82 ? -17.837 3.971 26.048 1.00 17.28 80 LEU A O 1
ATOM 661 N N . LEU A 1 83 ? -19.984 4.607 26.294 1.00 17.39 81 LEU A N 1
ATOM 662 C CA . LEU A 1 83 ? -20.230 4.713 24.854 1.00 18.13 81 LEU A CA 1
ATOM 663 C C . LEU A 1 83 ? -19.383 5.829 24.243 1.00 19.36 81 LEU A C 1
ATOM 664 O O . LEU A 1 83 ? -18.840 5.677 23.140 1.00 17.39 81 LEU A O 1
ATOM 669 N N . TYR A 1 84 ? -19.285 6.950 24.956 1.00 18.08 82 TYR A N 1
ATOM 670 C CA . TYR A 1 84 ? -18.495 8.095 24.511 1.00 17.99 82 TYR A CA 1
ATOM 671 C C . TYR A 1 84 ? -17.022 7.719 24.362 1.00 18.17 82 TYR A C 1
ATOM 672 O O . TYR A 1 84 ? -16.413 7.996 23.325 1.00 18.79 82 TYR A O 1
ATOM 681 N N . VAL A 1 85 ? -16.461 7.064 25.379 1.00 17.58 83 VAL A N 1
ATOM 682 C CA . VAL A 1 85 ? -15.053 6.658 25.327 1.00 17.87 83 VAL A CA 1
ATOM 683 C C . VAL A 1 85 ? -14.803 5.646 24.208 1.00 15.59 83 VAL A C 1
ATOM 684 O O . VAL A 1 85 ? -13.788 5.708 23.532 1.00 17.75 83 VAL A O 1
ATOM 688 N N . HIS A 1 86 ? -15.732 4.718 23.985 1.00 13.93 84 HIS A N 1
ATOM 689 C CA . HIS A 1 86 ? -15.571 3.791 22.869 1.00 16.87 84 HIS A CA 1
ATOM 690 C C . HIS A 1 86 ? -15.469 4.572 21.563 1.00 19.13 84 HIS A C 1
ATOM 691 O O . HIS A 1 86 ? -14.606 4.277 20.735 1.00 18.07 84 HIS A O 1
ATOM 698 N N . SER A 1 87 ? -16.333 5.575 21.380 1.00 14.44 85 SER A N 1
ATOM 699 C CA . SER A 1 87 ? -16.305 6.369 20.150 1.00 17.45 85 SER A CA 1
ATOM 700 C C . SER A 1 87 ? -14.971 7.109 19.976 1.00 18.34 85 SER A C 1
ATOM 701 O O . SER A 1 87 ? -14.511 7.309 18.852 1.00 18.78 85 SER A O 1
ATOM 704 N N . LEU A 1 88 ? -14.345 7.501 21.081 1.00 16.65 86 LEU A N 1
ATOM 705 C CA . LEU A 1 88 ? -13.024 8.126 20.999 1.00 18.63 86 LEU A CA 1
ATOM 706 C C . LEU A 1 88 ? -11.990 7.128 20.485 1.00 19.06 86 LEU A C 1
ATOM 707 O O . LEU A 1 88 ? -11.103 7.476 19.713 1.00 21.16 86 LEU A O 1
ATOM 712 N N . ARG A 1 89 ? -12.096 5.878 20.924 1.00 17.55 87 ARG A N 1
ATOM 713 C CA . ARG A 1 89 ? -11.144 4.864 20.480 1.00 22.02 87 ARG A CA 1
ATOM 714 C C . ARG A 1 89 ? -11.318 4.555 19.003 1.00 21.18 87 ARG A C 1
ATOM 715 O O . ARG A 1 89 ? -10.405 4.025 18.359 1.00 21.84 87 ARG A O 1
ATOM 723 N N . GLU A 1 90 ? -12.488 4.895 18.465 1.00 28.02 88 GLU A N 1
ATOM 724 C CA . GLU A 1 90 ? -12.790 4.644 17.059 1.00 28.68 88 GLU A CA 1
ATOM 725 C C . GLU A 1 90 ? -12.394 5.791 16.120 1.00 26.92 88 GLU A C 1
ATOM 726 O O . GLU A 1 90 ? -12.514 5.662 14.902 1.00 27.41 88 GLU A O 1
ATOM 732 N N . LEU A 1 91 ? -11.932 6.904 16.682 1.00 25.08 89 LEU A N 1
ATOM 733 C CA . LEU A 1 91 ? -11.437 8.019 15.868 1.00 25.75 89 LEU A CA 1
ATOM 734 C C . LEU A 1 91 ? -10.292 7.555 14.966 1.00 26.77 89 LEU A C 1
ATOM 735 O O . LEU A 1 91 ? -9.529 6.663 15.342 1.00 25.19 89 LEU A O 1
ATOM 740 N N . THR A 1 92 ? -10.194 8.141 13.774 1.00 26.80 90 THR A N 1
ATOM 741 C CA . THR A 1 92 ? -9.125 7.804 12.831 1.00 26.95 90 THR A CA 1
ATOM 742 C C . THR A 1 92 ? -8.235 9.012 12.600 1.00 25.44 90 THR A C 1
ATOM 743 O O . THR A 1 92 ? -8.518 10.101 13.100 1.00 25.85 90 THR A O 1
ATOM 747 N N . VAL A 1 93 ? -7.169 8.824 11.826 1.00 24.17 91 VAL A N 1
ATOM 748 C CA . VAL A 1 93 ? -6.264 9.925 11.494 1.00 24.13 91 VAL A CA 1
ATOM 749 C C . VAL A 1 93 ? -6.989 11.078 10.807 1.00 24.71 91 VAL A C 1
ATOM 750 O O . VAL A 1 93 ? -6.526 12.216 10.846 1.00 24.12 91 VAL A O 1
ATOM 754 N N . ASN A 1 94 ? -8.120 10.780 10.177 1.00 27.88 92 ASN A N 1
ATOM 755 C CA . ASN A 1 94 ? -8.882 11.796 9.454 1.00 32.08 92 ASN A CA 1
ATOM 756 C C . ASN A 1 94 ? -9.642 12.776 10.351 1.00 26.03 92 ASN A C 1
ATOM 757 O O . ASN A 1 94 ? -10.191 13.770 9.869 1.00 29.63 92 ASN A O 1
ATOM 762 N N . ALA A 1 95 ? -9.670 12.508 11.655 1.00 22.51 93 ALA A N 1
ATOM 763 C CA . ALA A 1 95 ? -10.364 13.390 12.597 1.00 20.62 93 ALA A CA 1
ATOM 764 C C . ALA A 1 95 ? -9.474 14.533 13.079 1.00 20.54 93 ALA A C 1
ATOM 765 O O . ALA A 1 95 ? -9.940 15.442 13.770 1.00 22.24 93 ALA A O 1
ATOM 767 N N . VAL A 1 96 ? -8.191 14.478 12.733 1.00 18.16 94 VAL A N 1
ATOM 768 C CA . VAL A 1 96 ? -7.276 15.560 13.092 1.00 15.33 94 VAL A CA 1
ATOM 769 C C . VAL A 1 96 ? -7.627 16.803 12.282 1.00 20.35 94 VAL A C 1
ATOM 770 O O . VAL A 1 96 ? -7.861 16.706 11.078 1.00 19.82 94 VAL A O 1
ATOM 774 N N . LEU A 1 97 ? -7.660 17.966 12.937 1.00 20.05 95 LEU A N 1
ATOM 775 C CA . LEU A 1 97 ? -8.032 19.206 12.249 1.00 19.80 95 LEU A CA 1
ATOM 776 C C . LEU A 1 97 ? -6.984 19.602 11.201 1.00 21.47 95 LEU A C 1
ATOM 777 O O . LEU A 1 97 ? -5.806 19.261 11.338 1.00 22.02 95 LEU A O 1
ATOM 782 N N . PRO A 1 98 ? -7.417 20.303 10.135 1.00 20.15 96 PRO A N 1
ATOM 783 C CA . PRO A 1 98 ? -6.519 20.640 9.025 1.00 22.72 96 PRO A CA 1
ATOM 784 C C . PRO A 1 98 ? -5.315 21.449 9.496 1.00 20.74 96 PRO A C 1
ATOM 785 O O . PRO A 1 98 ? -5.472 22.359 10.317 1.00 20.94 96 PRO A O 1
ATOM 789 N N . GLY A 1 99 ? -4.134 21.110 8.983 1.00 18.43 97 GLY A N 1
ATOM 790 C CA . GLY A 1 99 ? -2.915 21.826 9.326 1.00 20.66 97 GLY A CA 1
ATOM 791 C C . GLY A 1 99 ? -2.153 21.270 10.517 1.00 19.75 97 GLY A C 1
ATOM 792 O O . GLY A 1 99 ? -0.958 21.524 10.666 1.00 19.48 97 GLY A O 1
ATOM 793 N N . ILE A 1 100 ? -2.834 20.512 11.368 1.00 16.40 98 ILE A N 1
ATOM 794 C CA . ILE A 1 100 ? -2.247 20.101 12.641 1.00 16.94 98 ILE A CA 1
ATOM 795 C C . ILE A 1 100 ? -1.111 19.077 12.503 1.00 18.26 98 ILE A C 1
ATOM 796 O O . ILE A 1 100 ? -0.041 19.253 13.098 1.00 17.56 98 ILE A O 1
ATOM 801 N N A ARG A 1 101 ? -1.324 18.016 11.726 0.47 18.08 99 ARG A N 1
ATOM 802 N N B ARG A 1 101 ? -1.338 18.024 11.724 0.48 17.98 99 ARG A N 1
ATOM 803 C CA A ARG A 1 101 ? -0.274 17.006 11.571 0.47 18.61 99 ARG A CA 1
ATOM 804 C CA B ARG A 1 101 ? -0.310 17.001 11.557 0.48 18.84 99 ARG A CA 1
ATOM 805 C C A ARG A 1 101 ? 0.971 17.579 10.882 0.47 19.95 99 ARG A C 1
ATOM 806 C C B ARG A 1 101 ? 0.963 17.562 10.913 0.48 19.90 99 ARG A C 1
ATOM 807 O O A ARG A 1 101 ? 2.101 17.274 11.278 0.47 18.14 99 ARG A O 1
ATOM 808 O O B ARG A 1 101 ? 2.074 17.250 11.351 0.48 18.33 99 ARG A O 1
ATOM 823 N N A SER A 1 102 ? 0.768 18.413 9.864 0.46 19.80 100 SER A N 1
ATOM 824 N N B SER A 1 102 ? 0.804 18.400 9.892 0.48 19.87 100 SER A N 1
ATOM 825 N N C SER A 1 102 ? 0.931 18.227 10.115 0.06 19.87 100 SER A N 1
ATOM 826 C CA A SER A 1 102 ? 1.887 19.090 9.204 0.46 21.91 100 SER A CA 1
ATOM 827 C CA B SER A 1 102 ? 1.958 19.022 9.236 0.48 21.93 100 SER A CA 1
ATOM 828 C CA C SER A 1 102 ? 1.873 18.998 9.307 0.06 21.26 100 SER A CA 1
ATOM 829 C C A SER A 1 102 ? 2.688 19.941 10.178 0.46 20.92 100 SER A C 1
ATOM 830 C C B SER A 1 102 ? 2.712 19.979 10.161 0.48 20.92 100 SER A C 1
ATOM 831 C C C SER A 1 102 ? 2.687 19.911 10.206 0.06 20.99 100 SER A C 1
ATOM 832 O O A SER A 1 102 ? 3.915 19.907 10.171 0.46 22.10 100 SER A O 1
ATOM 833 O O B SER A 1 102 ? 3.936 20.061 10.101 0.48 22.68 100 SER A O 1
ATOM 834 O O C SER A 1 102 ? 3.916 19.902 10.173 0.06 21.67 100 SER A O 1
ATOM 841 N N . LEU A 1 103 ? 1.984 20.704 11.008 1.00 18.25 101 LEU A N 1
ATOM 842 C CA . LEU A 1 103 ? 2.618 21.577 11.985 1.00 19.21 101 LEU A CA 1
ATOM 843 C C . LEU A 1 103 ? 3.410 20.765 13.004 1.00 19.58 101 LEU A C 1
ATOM 844 O O . LEU A 1 103 ? 4.538 21.113 13.341 1.00 15.27 101 LEU A O 1
ATOM 849 N N . LEU A 1 104 ? 2.824 19.671 13.486 1.00 14.99 102 LEU A N 1
ATOM 850 C CA . LEU A 1 104 ? 3.501 18.845 14.480 1.00 15.53 102 LEU A CA 1
ATOM 851 C C . LEU A 1 104 ? 4.772 18.243 13.880 1.00 16.77 102 LEU A C 1
ATOM 852 O O . LEU A 1 104 ? 5.813 18.213 14.527 1.00 17.08 102 LEU A O 1
ATOM 857 N N . ALA A 1 105 ? 4.693 17.796 12.630 1.00 18.75 103 ALA A N 1
ATOM 858 C CA . ALA A 1 105 ? 5.861 17.257 11.941 1.00 19.63 103 ALA A CA 1
ATOM 859 C C . ALA A 1 105 ? 6.949 18.313 11.812 1.00 19.80 103 ALA A C 1
ATOM 860 O O . ALA A 1 105 ? 8.138 18.023 11.996 1.00 21.79 103 ALA A O 1
ATOM 862 N N . ASP A 1 106 ? 6.548 19.540 11.485 1.00 16.06 104 ASP A N 1
ATOM 863 C CA . ASP A 1 106 ? 7.514 20.628 11.358 1.00 19.34 104 ASP A CA 1
ATOM 864 C C . ASP A 1 106 ? 8.155 20.992 12.689 1.00 19.43 104 ASP A C 1
ATOM 865 O O . ASP A 1 106 ? 9.348 21.281 12.740 1.00 20.35 104 ASP A O 1
ATOM 870 N N . LEU A 1 107 ? 7.369 21.004 13.760 1.00 16.63 105 LEU A N 1
ATOM 871 C CA . LEU A 1 107 ? 7.923 21.348 15.069 1.00 17.41 105 LEU A CA 1
ATOM 872 C C . LEU A 1 107 ? 8.971 20.329 15.456 1.00 21.15 105 LEU A C 1
ATOM 873 O O . LEU A 1 107 ? 10.038 20.681 15.952 1.00 19.78 105 LEU A O 1
ATOM 878 N N . ARG A 1 108 ? 8.671 19.060 15.210 1.00 16.46 106 ARG A N 1
ATOM 879 C CA . ARG A 1 108 ? 9.619 18.012 15.548 1.00 17.17 106 ARG A CA 1
ATOM 880 C C . ARG A 1 108 ? 10.869 18.063 14.669 1.00 23.19 106 ARG A C 1
ATOM 881 O O . ARG A 1 108 ? 11.969 17.821 15.151 1.00 21.71 106 ARG A O 1
ATOM 889 N N . ALA A 1 109 ? 10.723 18.437 13.401 1.00 20.77 107 ALA A N 1
ATOM 890 C CA . ALA A 1 109 ? 11.898 18.620 12.546 1.00 22.05 107 ALA A CA 1
ATOM 891 C C . ALA A 1 109 ? 12.792 19.755 13.051 1.00 21.90 107 ALA A C 1
ATOM 892 O O . ALA A 1 109 ? 14.009 19.744 12.833 1.00 25.09 107 ALA A O 1
ATOM 894 N N . GLN A 1 110 ? 12.181 20.736 13.713 1.00 21.38 108 GLN A N 1
ATOM 895 C CA . GLN A 1 110 ? 12.909 21.874 14.267 1.00 23.42 108 GLN A CA 1
ATOM 896 C C . GLN A 1 110 ? 13.378 21.611 15.695 1.00 23.78 108 GLN A C 1
ATOM 897 O O . GLN A 1 110 ? 13.916 22.506 16.345 1.00 26.71 108 GLN A O 1
ATOM 903 N N . GLN A 1 111 ? 13.159 20.387 16.173 1.00 23.89 109 GLN A N 1
ATOM 904 C CA . GLN A 1 111 ? 13.531 19.985 17.534 1.00 24.38 109 GLN A CA 1
ATOM 905 C C . GLN A 1 111 ? 12.918 20.881 18.602 1.00 20.93 109 GLN A C 1
ATOM 906 O O . GLN A 1 111 ? 13.566 21.226 19.588 1.00 27.92 109 GLN A O 1
ATOM 912 N N . ILE A 1 112 ? 11.663 21.268 18.388 1.00 14.74 110 ILE A N 1
ATOM 913 C CA . ILE A 1 112 ? 10.907 22.002 19.386 1.00 15.42 110 ILE A CA 1
ATOM 914 C C . ILE A 1 112 ? 10.080 21.004 20.190 1.00 19.60 110 ILE A C 1
ATOM 915 O O . ILE A 1 112 ? 9.381 20.173 19.608 1.00 17.40 110 ILE A O 1
ATOM 920 N N A SER A 1 113 ? 10.136 21.103 21.517 0.35 18.46 111 SER A N 1
ATOM 921 N N B SER A 1 113 ? 10.176 21.041 21.517 0.65 18.84 111 SER A N 1
ATOM 922 C CA A SER A 1 113 ? 9.322 20.246 22.377 0.35 17.08 111 SER A CA 1
ATOM 923 C CA B SER A 1 113 ? 9.374 20.110 22.317 0.65 16.92 111 SER A CA 1
ATOM 924 C C A SER A 1 113 ? 7.842 20.516 22.174 0.35 15.09 111 SER A C 1
ATOM 925 C C B SER A 1 113 ? 7.891 20.484 22.250 0.65 14.81 111 SER A C 1
ATOM 926 O O A SER A 1 113 ? 7.437 21.649 21.911 0.35 12.34 111 SER A O 1
ATOM 927 O O B SER A 1 113 ? 7.533 21.656 22.138 0.65 15.24 111 SER A O 1
ATOM 932 N N . VAL A 1 114 ? 7.032 19.470 22.286 1.00 15.98 112 VAL A N 1
ATOM 933 C CA . VAL A 1 114 ? 5.592 19.646 22.115 1.00 16.69 112 VAL A CA 1
ATOM 934 C C . VAL A 1 114 ? 4.865 19.172 23.365 1.00 14.79 112 VAL A C 1
ATOM 935 O O . VAL A 1 114 ? 5.096 18.055 23.838 1.00 14.48 112 VAL A O 1
ATOM 939 N N . GLY A 1 115 ? 3.988 20.015 23.906 1.00 16.66 113 GLY A N 1
ATOM 940 C CA . GLY A 1 115 ? 3.231 19.624 25.083 1.00 15.12 113 GLY A CA 1
ATOM 941 C C . GLY A 1 115 ? 1.738 19.544 24.808 1.00 17.50 113 GLY A C 1
ATOM 942 O O . GLY A 1 115 ? 1.248 20.136 23.845 1.00 14.67 113 GLY A O 1
ATOM 943 N N . LEU A 1 116 ? 1.024 18.787 25.639 1.00 16.41 114 LEU A N 1
ATOM 944 C CA . LEU A 1 116 ? -0.436 18.784 25.600 1.00 11.61 114 LEU A CA 1
ATOM 945 C C . LEU A 1 116 ? -0.962 19.312 26.921 1.00 15.47 114 LEU A C 1
ATOM 946 O O . LEU A 1 116 ? -0.516 18.872 27.984 1.00 17.53 114 LEU A O 1
ATOM 951 N N . ALA A 1 117 ? -1.900 20.254 26.856 1.00 14.35 115 ALA A N 1
ATOM 952 C CA . ALA A 1 117 ? -2.555 20.789 28.047 1.00 14.06 115 ALA A CA 1
ATOM 953 C C . ALA A 1 117 ? -4.057 20.621 27.892 1.00 15.47 115 ALA A C 1
ATOM 954 O O . ALA A 1 117 ? -4.798 21.585 27.707 1.00 19.11 115 ALA A O 1
ATOM 956 N N . SER A 1 118 ? -4.490 19.369 27.940 1.00 16.74 116 SER A N 1
ATOM 957 C CA . SER A 1 118 ? -5.902 19.023 27.827 1.00 18.31 116 SER A CA 1
ATOM 958 C C . SER A 1 118 ? -6.468 18.677 29.198 1.00 20.24 116 SER A C 1
ATOM 959 O O . SER A 1 118 ? -5.820 17.995 29.996 1.00 20.61 116 SER A O 1
ATOM 962 N N . VAL A 1 119 ? -7.687 19.128 29.472 1.00 19.76 117 VAL A N 1
ATOM 963 C CA . VAL A 1 119 ? -8.333 18.794 30.733 1.00 23.70 117 VAL A CA 1
ATOM 964 C C . VAL A 1 119 ? -9.102 17.472 30.639 1.00 23.70 117 VAL A C 1
ATOM 965 O O . VAL A 1 119 ? -9.749 17.054 31.600 1.00 25.33 117 VAL A O 1
ATOM 969 N N . SER A 1 120 ? -9.013 16.805 29.488 1.00 22.68 118 SER A N 1
ATOM 970 C CA . SER A 1 120 ? -9.711 15.531 29.300 1.00 22.95 118 SER A CA 1
ATOM 971 C C . SER A 1 120 ? -8.940 14.344 29.877 1.00 21.58 118 SER A C 1
ATOM 972 O O . SER A 1 120 ? -7.755 14.180 29.592 1.00 22.61 118 SER A O 1
ATOM 975 N N . LEU A 1 121 ? -9.617 13.512 30.668 1.00 23.51 119 LEU A N 1
ATOM 976 C CA . LEU A 1 121 ? -9.013 12.288 31.190 1.00 24.99 119 LEU A CA 1
ATOM 977 C C . LEU A 1 121 ? -8.767 11.279 30.074 1.00 25.88 119 LEU A C 1
ATOM 978 O O . LEU A 1 121 ? -8.076 10.277 30.275 1.00 29.01 119 LEU A O 1
ATOM 983 N N . ASN A 1 122 ? -9.342 11.547 28.903 1.00 25.40 120 ASN A N 1
ATOM 984 C CA . ASN A 1 122 ? -9.270 10.628 27.776 1.00 25.70 120 ASN A CA 1
ATOM 985 C C . ASN A 1 122 ? -8.208 11.018 26.756 1.00 21.82 120 ASN A C 1
ATOM 986 O O . ASN A 1 122 ? -8.089 10.384 25.712 1.00 23.56 120 ASN A O 1
ATOM 991 N N . ALA A 1 123 ? -7.436 12.059 27.063 1.00 21.63 121 ALA A N 1
ATOM 992 C CA . ALA A 1 123 ? -6.434 12.577 26.128 1.00 24.42 121 ALA A CA 1
ATOM 993 C C . ALA A 1 123 ? -5.485 11.531 25.512 1.00 23.00 121 ALA A C 1
ATOM 994 O O . ALA A 1 123 ? -5.307 11.519 24.291 1.00 22.22 121 ALA A O 1
ATOM 996 N N . PRO A 1 124 ? -4.881 10.647 26.333 1.00 27.83 122 PRO A N 1
ATOM 997 C CA . PRO A 1 124 ? -3.985 9.647 25.735 1.00 31.90 122 PRO A CA 1
ATOM 998 C C . PRO A 1 124 ? -4.706 8.694 24.773 1.00 25.59 122 PRO A C 1
ATOM 999 O O . PRO A 1 124 ? -4.140 8.348 23.736 1.00 27.89 122 PRO A O 1
ATOM 1003 N N . THR A 1 125 ? -5.924 8.285 25.118 1.00 24.93 123 THR A N 1
ATOM 1004 C CA . THR A 1 125 ? -6.749 7.444 24.245 1.00 23.88 123 THR A CA 1
ATOM 1005 C C . THR A 1 125 ? -6.985 8.152 22.910 1.00 20.35 123 THR A C 1
ATOM 1006 O O . THR A 1 125 ? -6.873 7.553 21.832 1.00 23.90 123 THR A O 1
ATOM 1010 N N . ILE A 1 126 ? -7.302 9.438 22.998 1.00 22.30 124 ILE A N 1
ATOM 1011 C CA . ILE A 1 126 ? -7.550 10.245 21.817 1.00 19.17 124 ILE A CA 1
ATOM 1012 C C . ILE A 1 126 ? -6.306 10.377 20.932 1.00 20.59 124 ILE A C 1
ATOM 1013 O O . ILE A 1 126 ? -6.374 10.116 19.731 1.00 19.46 124 ILE A O 1
ATOM 1018 N N . LEU A 1 127 ? -5.176 10.769 21.515 1.00 22.78 125 LEU A N 1
ATOM 1019 C CA . LEU A 1 127 ? -3.955 10.920 20.717 1.00 23.58 125 LEU A CA 1
ATOM 1020 C C . LEU A 1 127 ? -3.533 9.604 20.064 1.00 24.53 125 LEU A C 1
ATOM 1021 O O . LEU A 1 127 ? -3.030 9.592 18.941 1.00 24.17 125 LEU A O 1
ATOM 1026 N N . ALA A 1 128 ? -3.771 8.493 20.749 1.00 23.48 126 ALA A N 1
ATOM 1027 C CA . ALA A 1 128 ? -3.443 7.192 20.187 1.00 25.63 126 ALA A CA 1
ATOM 1028 C C . ALA A 1 128 ? -4.305 6.898 18.954 1.00 25.71 126 ALA A C 1
ATOM 1029 O O . ALA A 1 128 ? -3.799 6.462 17.915 1.00 23.05 126 ALA A O 1
ATOM 1031 N N . ALA A 1 129 ? -5.607 7.139 19.076 1.00 21.96 127 ALA A N 1
ATOM 1032 C CA . ALA A 1 129 ? -6.534 6.910 17.967 1.00 24.17 127 ALA A CA 1
ATOM 1033 C C . ALA A 1 129 ? -6.210 7.763 16.744 1.00 19.87 127 ALA A C 1
ATOM 1034 O O . ALA A 1 129 ? -6.321 7.288 15.604 1.00 22.94 127 ALA A O 1
ATOM 1036 N N . LEU A 1 130 ? -5.800 9.011 16.994 1.00 20.34 128 LEU A N 1
ATOM 1037 C CA . LEU A 1 130 ? -5.464 9.969 15.948 1.00 22.86 128 LEU A CA 1
ATOM 1038 C C . LEU A 1 130 ? -4.080 9.693 15.375 1.00 22.05 128 LEU A C 1
ATOM 1039 O O . LEU A 1 130 ? -3.687 10.302 14.382 1.00 21.09 128 LEU A O 1
ATOM 1044 N N . GLU A 1 131 ? -3.354 8.778 16.011 1.00 22.28 129 GLU A N 1
ATOM 1045 C CA . GLU A 1 131 ? -1.983 8.424 15.628 1.00 19.09 129 GLU A CA 1
ATOM 1046 C C . GLU A 1 131 ? -1.056 9.636 15.739 1.00 20.45 129 GLU A C 1
ATOM 1047 O O . GLU A 1 131 ? -0.261 9.923 14.842 1.00 22.76 129 GLU A O 1
ATOM 1053 N N . LEU A 1 132 ? -1.161 10.330 16.863 1.00 16.53 130 LEU A N 1
ATOM 1054 C CA . LEU A 1 132 ? -0.381 11.547 17.077 1.00 16.90 130 LEU A CA 1
ATOM 1055 C C . LEU A 1 132 ? 0.550 11.485 18.285 1.00 21.88 130 LEU A C 1
ATOM 1056 O O . LEU A 1 132 ? 1.300 12.436 18.527 1.00 19.42 130 LEU A O 1
ATOM 1061 N N . ARG A 1 133 ? 0.510 10.396 19.048 1.00 21.45 131 ARG A N 1
ATOM 1062 C CA . ARG A 1 133 ? 1.315 10.300 20.268 1.00 22.46 131 ARG A CA 1
ATOM 1063 C C . ARG A 1 133 ? 2.793 10.584 20.040 1.00 20.71 131 ARG A C 1
ATOM 1064 O O . ARG A 1 133 ? 3.437 11.200 20.884 1.00 25.41 131 ARG A O 1
ATOM 1072 N N . GLU A 1 134 ? 3.321 10.132 18.902 1.00 18.75 132 GLU A N 1
ATOM 1073 C CA . GLU A 1 134 ? 4.753 10.214 18.635 1.00 21.62 132 GLU A CA 1
ATOM 1074 C C . GLU A 1 134 ? 5.218 11.656 18.545 1.00 17.76 132 GLU A C 1
ATOM 1075 O O . GLU A 1 134 ? 6.411 11.917 18.630 1.00 22.44 132 GLU A O 1
ATOM 1081 N N . PHE A 1 135 ? 4.290 12.596 18.364 1.00 15.53 133 PHE A N 1
ATOM 1082 C CA . PHE A 1 135 ? 4.689 14.003 18.222 1.00 17.25 133 PHE A CA 1
ATOM 1083 C C . PHE A 1 135 ? 4.821 14.748 19.543 1.00 18.65 133 PHE A C 1
ATOM 1084 O O . PHE A 1 135 ? 5.379 15.852 19.582 1.00 17.56 133 PHE A O 1
ATOM 1092 N N . PHE A 1 136 ? 4.318 14.15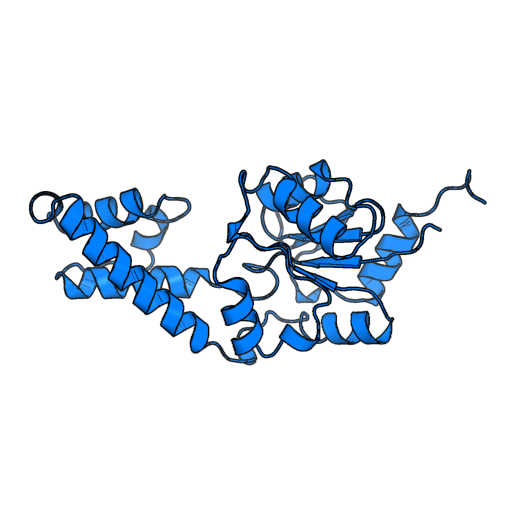1 20.618 1.00 16.86 134 PHE A N 1
ATOM 1093 C CA . PHE A 1 136 ? 4.269 14.822 21.913 1.00 16.98 134 PHE A CA 1
ATOM 1094 C C . PHE A 1 136 ? 5.385 14.422 22.868 1.00 19.36 134 PHE A C 1
ATOM 1095 O O . PHE A 1 136 ? 5.688 13.239 23.042 1.00 21.69 134 PHE A O 1
ATOM 1103 N N . THR A 1 137 ? 6.003 15.436 23.469 1.00 15.24 135 THR A N 1
ATOM 1104 C CA . THR A 1 137 ? 7.107 15.245 24.398 1.00 14.80 135 THR A CA 1
ATOM 1105 C C . THR A 1 137 ? 6.549 14.987 25.785 1.00 19.19 135 THR A C 1
ATOM 1106 O O . THR A 1 137 ? 7.047 14.137 26.522 1.00 21.88 135 THR A O 1
ATOM 1110 N N . PHE A 1 138 ? 5.511 15.739 26.140 1.00 17.73 136 PHE A N 1
ATOM 1111 C CA . PHE A 1 138 ? 4.898 15.599 27.450 1.00 17.21 136 PHE A CA 1
ATOM 1112 C C . PHE A 1 138 ? 3.425 15.956 27.387 1.00 18.68 136 PHE A C 1
ATOM 1113 O O . PHE A 1 138 ? 3.059 16.934 26.754 1.00 17.91 136 PHE A O 1
ATOM 1121 N N . CYS A 1 139 ? 2.591 15.153 28.048 1.00 22.09 137 CYS A N 1
ATOM 1122 C CA . CYS A 1 139 ? 1.166 15.453 28.178 1.00 17.30 137 CYS A CA 1
ATOM 1123 C C . CYS A 1 139 ? 0.803 15.631 29.651 1.00 17.92 137 CYS A C 1
ATOM 1124 O O . CYS A 1 139 ? 1.018 14.728 30.455 1.00 20.99 137 CYS A O 1
ATOM 1127 N N . ALA A 1 140 ? 0.230 16.781 29.995 1.00 18.08 138 ALA A N 1
ATOM 1128 C CA . ALA A 1 140 ? -0.204 17.041 31.372 1.00 16.46 138 ALA A CA 1
ATOM 1129 C C . ALA A 1 140 ? -1.257 16.025 31.793 1.00 20.40 138 ALA A C 1
ATOM 1130 O O . ALA A 1 140 ? -2.054 15.581 30.963 1.00 24.89 138 ALA A O 1
ATOM 1132 N N . ASP A 1 141 ? -1.241 15.648 33.073 1.00 22.80 139 ASP A N 1
ATOM 1133 C CA . ASP A 1 141 ? -2.152 14.631 33.606 1.00 24.66 139 ASP A CA 1
ATOM 1134 C C . ASP A 1 141 ? -3.426 15.280 34.141 1.00 22.71 139 ASP A C 1
ATOM 1135 O O . ASP A 1 141 ? -3.433 15.845 35.239 1.00 25.35 139 ASP A O 1
ATOM 1140 N N . ALA A 1 142 ? -4.509 15.177 33.377 1.00 24.66 140 ALA A N 1
ATOM 1141 C CA . ALA A 1 142 ? -5.755 15.838 33.751 1.00 26.39 140 ALA A CA 1
ATOM 1142 C C . ALA A 1 142 ? -6.372 15.255 35.033 1.00 27.29 140 ALA A C 1
ATOM 1143 O O . ALA A 1 142 ? -7.152 15.926 35.704 1.00 29.56 140 ALA A O 1
ATOM 1145 N N . SER A 1 143 ? -6.019 14.018 35.375 1.00 26.57 141 SER A N 1
ATOM 1146 C CA . SER A 1 143 ? -6.545 13.396 36.596 1.00 29.10 141 SER A CA 1
ATOM 1147 C C . SER A 1 143 ? -5.997 14.038 37.876 1.00 35.69 141 SER A C 1
ATOM 1148 O O . SER A 1 143 ? -6.512 13.800 38.970 1.00 35.16 141 SER A O 1
ATOM 1151 N N . GLN A 1 144 ? -4.965 14.865 37.734 1.00 29.60 142 GLN A N 1
ATOM 1152 C CA . GLN A 1 144 ? -4.337 15.499 38.887 1.00 32.45 142 GLN A CA 1
ATOM 1153 C C . GLN A 1 144 ? -4.757 16.962 39.007 1.00 32.45 142 GLN A C 1
ATOM 1154 O O . GLN A 1 144 ? -4.347 17.662 39.929 1.00 33.97 142 GLN A O 1
ATOM 1160 N N . LEU A 1 145 ? -5.597 17.402 38.077 1.00 31.09 143 LEU A N 1
ATOM 1161 C CA . LEU A 1 145 ? -6.009 18.802 37.979 1.00 33.43 143 LEU A CA 1
ATOM 1162 C C . LEU A 1 145 ? -7.000 19.206 39.077 1.00 32.83 143 LEU A C 1
ATOM 1163 O O . LEU A 1 145 ? -7.998 18.526 39.296 1.00 32.72 143 LEU A O 1
ATOM 1168 N N . LYS A 1 146 ? -6.723 20.321 39.753 1.00 27.23 144 LYS A N 1
ATOM 1169 C CA . LYS A 1 146 ? -7.590 20.835 40.813 1.00 34.44 144 LYS A CA 1
ATOM 1170 C C . LYS A 1 146 ? -8.539 21.917 40.293 1.00 35.59 144 LYS A C 1
ATOM 1171 O O . LYS A 1 146 ? -9.701 21.993 40.700 1.00 35.62 144 LYS A O 1
ATOM 1177 N N . ASN A 1 147 ? -8.033 22.761 39.399 1.00 30.71 145 ASN A N 1
ATOM 1178 C CA . ASN A 1 147 ? -8.816 23.870 38.858 1.00 27.20 145 ASN A CA 1
ATOM 1179 C C . ASN A 1 147 ? -8.764 23.872 37.342 1.00 26.39 145 ASN A C 1
ATOM 1180 O O . ASN A 1 147 ? -7.676 23.843 36.767 1.00 25.52 145 ASN A O 1
ATOM 1185 N N . SER A 1 148 ? -9.919 23.901 36.680 1.00 24.40 146 SER A N 1
ATOM 1186 C CA . SER A 1 148 ? -9.890 23.881 35.219 1.00 23.54 146 SER A CA 1
ATOM 1187 C C . SER A 1 148 ? -9.723 25.287 34.682 1.00 20.43 146 SER A C 1
ATOM 1188 O O . SER A 1 148 ? -9.650 26.243 35.449 1.00 22.73 146 SER A O 1
ATOM 1191 N N . LYS A 1 149 ? -9.652 25.393 33.362 1.00 20.44 147 LYS A N 1
ATOM 1192 C CA . LYS A 1 149 ? -9.503 26.687 32.704 1.00 18.79 147 LYS A CA 1
ATOM 1193 C C . LYS A 1 149 ? -10.731 27.515 33.079 1.00 19.59 147 LYS A C 1
ATOM 1194 O O . LYS A 1 149 ? -11.825 26.968 33.201 1.00 22.86 147 LYS A O 1
ATOM 1200 N N . PRO A 1 150 ? -10.578 28.835 33.270 1.00 18.59 148 PRO A N 1
ATOM 1201 C CA . PRO A 1 150 ? -9.426 29.693 32.966 1.00 20.19 148 PRO A CA 1
ATOM 1202 C C . PRO A 1 150 ? -8.276 29.719 33.983 1.00 20.02 148 PRO A C 1
ATOM 1203 O O . PRO A 1 150 ? -7.369 30.545 33.807 1.00 20.42 148 PRO A O 1
ATOM 1207 N N . ASP A 1 151 ? -8.286 28.881 35.015 1.00 17.80 149 ASP A N 1
ATOM 1208 C CA . ASP A 1 151 ? -7.118 28.799 35.899 1.00 17.53 149 ASP A CA 1
ATOM 1209 C C . ASP A 1 151 ? -5.933 28.284 35.079 1.00 18.45 149 ASP A C 1
ATOM 1210 O O . ASP A 1 151 ? -6.090 27.375 34.261 1.00 18.41 149 ASP A O 1
ATOM 1215 N N . PRO A 1 152 ? -4.739 28.865 35.286 1.00 17.78 150 PRO A N 1
ATOM 1216 C CA . PRO A 1 152 ? -3.591 28.459 34.468 1.00 13.78 150 PRO A CA 1
ATOM 1217 C C . PRO A 1 152 ? -2.993 27.090 34.818 1.00 17.28 150 PRO A C 1
ATOM 1218 O O . PRO A 1 152 ? -2.083 26.664 34.112 1.00 15.14 150 PRO A O 1
ATOM 1222 N N . GLU A 1 153 ? -3.485 26.422 35.859 1.00 18.79 151 GLU A N 1
ATOM 1223 C CA . GLU A 1 153 ? -2.899 25.143 36.306 1.00 19.75 151 GLU A CA 1
ATOM 1224 C C . GLU A 1 153 ? -2.479 24.158 35.212 1.00 20.31 151 GLU A C 1
ATOM 1225 O O . GLU A 1 153 ? -1.336 23.694 35.210 1.00 17.12 151 GLU A O 1
ATOM 1231 N N . ILE A 1 154 ? -3.385 23.830 34.290 1.00 16.20 152 ILE A N 1
ATOM 1232 C CA . ILE A 1 154 ? -3.093 22.800 33.283 1.00 17.52 152 ILE A CA 1
ATOM 1233 C C . ILE A 1 154 ? -1.954 23.211 32.339 1.00 15.41 152 ILE A C 1
ATOM 1234 O O . ILE A 1 154 ? -1.143 22.370 31.921 1.00 15.65 152 ILE A O 1
ATOM 1239 N N . PHE A 1 155 ? -1.867 24.503 32.033 1.00 15.98 153 PHE A N 1
ATOM 1240 C CA . PHE A 1 155 ? -0.762 24.996 31.217 1.00 15.59 153 PHE A CA 1
ATOM 1241 C C . PHE A 1 155 ? 0.543 25.034 31.988 1.00 14.42 153 PHE A C 1
ATOM 1242 O O . PHE A 1 155 ? 1.591 24.656 31.451 1.00 17.69 153 PHE A O 1
ATOM 1250 N N . LEU A 1 156 ? 0.485 25.462 33.248 1.00 14.42 154 LEU A N 1
ATOM 1251 C CA . LEU A 1 156 ? 1.670 25.407 34.112 1.00 14.92 154 LEU A CA 1
ATOM 1252 C C . LEU A 1 156 ? 2.183 23.973 34.256 1.00 17.01 154 LEU A C 1
ATOM 1253 O O . LEU A 1 156 ? 3.389 23.737 34.281 1.00 19.81 154 LEU A O 1
ATOM 1258 N N . ALA A 1 157 ? 1.265 23.018 34.359 1.00 16.31 155 ALA A N 1
ATOM 1259 C CA . ALA A 1 157 ? 1.648 21.608 34.477 1.00 17.23 155 ALA A CA 1
ATOM 1260 C C . ALA A 1 157 ? 2.346 21.101 33.215 1.00 16.00 155 ALA A C 1
ATOM 1261 O O . ALA A 1 157 ? 3.316 20.328 33.291 1.00 19.27 155 ALA A O 1
ATOM 1263 N N . ALA A 1 158 ? 1.858 21.525 32.055 1.00 15.45 156 ALA A N 1
ATOM 1264 C CA . ALA A 1 158 ? 2.474 21.151 30.789 1.00 15.75 156 ALA A CA 1
ATOM 1265 C C . ALA A 1 158 ? 3.893 21.729 30.674 1.00 18.39 156 ALA A C 1
ATOM 1266 O O . ALA A 1 158 ? 4.827 21.027 30.263 1.00 17.48 156 ALA A O 1
ATOM 1268 N N . CYS A 1 159 ? 4.056 22.996 31.038 1.00 18.18 157 CYS A N 1
ATOM 1269 C CA . CYS A 1 159 ? 5.382 23.619 31.012 1.00 16.37 157 CYS A CA 1
ATOM 1270 C C . CYS A 1 159 ? 6.349 22.911 31.957 1.00 20.25 157 CYS A C 1
ATOM 1271 O O . CYS A 1 159 ? 7.497 22.628 31.601 1.00 18.32 157 CYS A O 1
ATOM 1274 N N . ALA A 1 160 ? 5.890 22.618 33.167 1.00 20.91 158 ALA A N 1
ATOM 1275 C CA . ALA A 1 160 ? 6.749 21.981 34.154 1.00 20.86 158 ALA A CA 1
ATOM 1276 C C . ALA A 1 160 ? 7.152 20.595 33.669 1.00 23.24 158 ALA A C 1
ATOM 1277 O O . ALA A 1 160 ? 8.288 20.157 33.880 1.00 21.39 158 ALA A O 1
ATOM 1279 N N . GLY A 1 161 ? 6.228 19.912 32.999 1.00 18.66 159 GLY A N 1
ATOM 1280 C CA . GLY A 1 161 ? 6.517 18.587 32.478 1.00 18.34 159 GLY A CA 1
ATOM 1281 C C . GLY A 1 161 ? 7.559 18.630 31.376 1.00 15.87 159 GLY A C 1
ATOM 1282 O O . GLY A 1 161 ? 8.356 17.691 31.228 1.00 19.07 159 GLY A O 1
ATOM 1283 N N . LEU A 1 162 ? 7.568 19.728 30.617 1.00 19.33 160 LEU A N 1
ATOM 1284 C CA . LEU A 1 162 ? 8.557 19.925 29.558 1.00 18.97 160 LEU A CA 1
ATOM 1285 C C . LEU A 1 162 ? 9.879 20.423 30.139 1.00 17.50 160 LEU A C 1
ATOM 1286 O O . LEU A 1 162 ? 10.905 20.439 29.449 1.00 21.61 160 LEU A O 1
ATOM 1291 N N . GLY A 1 163 ? 9.852 20.823 31.408 1.00 18.52 161 GLY A N 1
ATOM 1292 C CA . GLY A 1 163 ? 11.055 21.249 32.104 1.00 17.43 161 GLY A CA 1
ATOM 1293 C C . GLY A 1 163 ? 11.503 22.663 31.771 1.00 16.75 161 GLY A C 1
ATOM 1294 O O . GLY A 1 163 ? 12.688 22.986 31.892 1.00 20.60 161 GLY A O 1
ATOM 1295 N N . VAL A 1 164 ? 10.563 23.511 31.371 1.00 16.54 162 VAL A N 1
ATOM 1296 C CA . VAL A 1 164 ? 10.914 24.868 30.938 1.00 15.18 162 VAL A CA 1
ATOM 1297 C C . VAL A 1 164 ? 9.958 25.888 31.518 1.00 15.80 162 VAL A C 1
ATOM 1298 O O . VAL A 1 164 ? 8.826 25.556 31.870 1.00 19.67 162 VAL A O 1
ATOM 1302 N N . PRO A 1 165 ? 10.399 27.149 31.600 1.00 18.18 163 PRO A N 1
ATOM 1303 C CA . PRO A 1 165 ? 9.485 28.192 32.079 1.00 15.70 163 PRO A CA 1
ATOM 1304 C C . PRO A 1 165 ? 8.371 28.501 31.090 1.00 16.43 163 PRO A C 1
ATOM 1305 O O . PRO A 1 165 ? 8.533 28.340 29.880 1.00 16.59 163 PRO A O 1
ATOM 1309 N N . PRO A 1 166 ? 7.222 28.960 31.604 1.00 16.95 164 PRO A N 1
ATOM 1310 C CA . PRO A 1 166 ? 6.082 29.241 30.724 1.00 16.60 164 PRO A CA 1
ATOM 1311 C C . PRO A 1 166 ? 6.396 30.271 29.638 1.00 14.62 164 PRO A C 1
ATOM 1312 O O . PRO A 1 166 ? 5.901 30.130 28.514 1.00 15.10 164 PRO A O 1
ATOM 1316 N N . GLN A 1 167 ? 7.186 31.293 29.965 1.00 16.71 165 GLN A N 1
ATOM 1317 C CA . GLN A 1 167 ? 7.461 32.339 28.981 1.00 19.78 165 GLN A CA 1
ATOM 1318 C C . GLN A 1 167 ? 8.280 31.857 27.781 1.00 18.73 165 GLN A C 1
ATOM 1319 O O . GLN A 1 167 ? 8.342 32.540 26.770 1.00 18.01 165 GLN A O 1
ATOM 1325 N N . ALA A 1 168 ? 8.896 30.678 27.888 1.00 16.08 166 ALA A N 1
ATOM 1326 C CA . ALA A 1 168 ? 9.612 30.098 26.750 1.00 18.21 166 ALA A CA 1
ATOM 1327 C C . ALA A 1 168 ? 8.705 29.214 25.886 1.00 14.75 166 ALA A C 1
ATOM 1328 O O . ALA A 1 168 ? 9.187 28.505 24.998 1.00 15.87 166 ALA A O 1
ATOM 1330 N N . CYS A 1 169 ? 7.395 29.280 26.131 1.00 12.61 167 CYS A N 1
ATOM 1331 C CA . CYS A 1 169 ? 6.440 28.439 25.412 1.00 13.20 167 CYS A CA 1
ATOM 1332 C C . CYS A 1 169 ? 5.328 29.240 24.744 1.00 15.36 167 CYS A C 1
ATOM 1333 O O . CYS A 1 169 ? 4.968 30.329 25.205 1.00 15.80 167 CYS A O 1
ATOM 1336 N N . ILE A 1 170 ? 4.799 28.684 23.654 1.00 11.86 168 ILE A N 1
ATOM 1337 C CA . ILE A 1 170 ? 3.590 29.187 23.009 1.00 11.15 168 ILE A CA 1
ATOM 1338 C C . ILE A 1 170 ? 2.468 28.230 23.370 1.00 12.81 168 ILE A C 1
ATOM 1339 O O . ILE A 1 170 ? 2.684 27.025 23.375 1.00 12.91 168 ILE A O 1
ATOM 1344 N N . GLY A 1 171 ? 1.289 28.760 23.691 1.00 12.27 169 GLY A N 1
ATOM 1345 C CA . GLY A 1 171 ? 0.120 27.906 23.910 1.00 14.76 169 GLY A CA 1
ATOM 1346 C C . GLY A 1 171 ? -0.950 28.203 22.881 1.00 17.00 169 GLY A C 1
ATOM 1347 O O . GLY A 1 171 ? -1.125 29.359 22.482 1.00 15.13 169 GLY A O 1
ATOM 1348 N N . ILE A 1 172 ? -1.677 27.168 22.463 1.00 11.67 170 ILE A N 1
ATOM 1349 C CA . ILE A 1 172 ? -2.640 27.308 21.387 1.00 13.11 170 ILE A CA 1
ATOM 1350 C C . ILE A 1 172 ? -4.004 26.855 21.883 1.00 13.83 170 ILE A C 1
ATOM 1351 O O . ILE A 1 172 ? -4.143 25.735 22.374 1.00 14.75 170 ILE A O 1
ATOM 1356 N N . GLU A 1 173 ? -4.996 27.735 21.784 1.00 13.39 171 GLU A N 1
ATOM 1357 C CA . GLU A 1 173 ? -6.340 27.462 22.311 1.00 14.22 171 GLU A CA 1
ATOM 1358 C C . GLU A 1 173 ? -7.436 27.957 21.380 1.00 14.53 171 GLU A C 1
ATOM 1359 O O . GLU A 1 173 ? -7.223 28.888 20.617 1.00 15.18 171 GLU A O 1
ATOM 1365 N N . ASP A 1 174 ? -8.622 27.345 21.470 1.00 14.56 172 ASP A N 1
ATOM 1366 C CA . ASP A 1 174 ? -9.784 27.801 20.696 1.00 16.74 172 ASP A CA 1
ATOM 1367 C C . ASP A 1 174 ? -10.882 28.429 21.555 1.00 17.32 172 ASP A C 1
ATOM 1368 O O . ASP A 1 174 ? -11.911 28.846 21.028 1.00 21.36 172 ASP A O 1
ATOM 1373 N N . ALA A 1 175 ? -10.687 28.480 22.872 1.00 17.30 173 ALA A N 1
ATOM 1374 C CA . ALA A 1 175 ? -11.735 28.964 23.774 1.00 21.61 173 ALA A CA 1
ATOM 1375 C C . ALA A 1 175 ? -11.219 30.104 24.640 1.00 17.01 173 ALA A C 1
ATOM 1376 O O . ALA A 1 175 ? -10.032 30.153 24.957 1.00 15.75 173 ALA A O 1
ATOM 1378 N N . GLN A 1 176 ? -12.112 31.014 25.023 1.00 16.50 174 GLN A N 1
ATOM 1379 C CA . GLN A 1 176 ? -11.699 32.193 25.783 1.00 19.68 174 GLN A CA 1
ATOM 1380 C C . GLN A 1 176 ? -11.109 31.807 27.132 1.00 19.08 174 GLN A C 1
ATOM 1381 O O . GLN A 1 176 ? -10.113 32.383 27.563 1.00 17.56 174 GLN A O 1
ATOM 1387 N N . ALA A 1 177 ? -11.702 30.816 27.797 1.00 20.50 175 ALA A N 1
ATOM 1388 C CA . ALA A 1 177 ? -11.178 30.405 29.098 1.00 18.47 175 ALA A CA 1
ATOM 1389 C C . ALA A 1 177 ? -9.776 29.827 28.923 1.00 16.05 175 ALA A C 1
ATOM 1390 O O . ALA A 1 177 ? -8.934 29.917 29.821 1.00 17.91 175 ALA A O 1
ATOM 1392 N N . GLY A 1 178 ? -9.533 29.248 27.753 1.00 14.89 176 GLY A N 1
ATOM 1393 C CA . GLY A 1 178 ? -8.239 28.658 27.452 1.00 13.65 176 GLY A CA 1
ATOM 1394 C C . GLY A 1 178 ? -7.203 29.731 27.181 1.00 16.66 176 GLY A C 1
ATOM 1395 O O . GLY A 1 178 ? -6.076 29.651 27.676 1.00 13.45 176 GLY A O 1
ATOM 1396 N N . ILE A 1 179 ? -7.573 30.732 26.383 1.00 16.89 177 ILE A N 1
ATOM 1397 C CA . ILE A 1 179 ? -6.694 31.884 26.175 1.00 15.85 177 ILE A CA 1
ATOM 1398 C C . ILE A 1 179 ? -6.366 32.547 27.508 1.00 15.29 177 ILE A C 1
ATOM 1399 O O . ILE A 1 179 ? -5.204 32.904 27.769 1.00 16.33 177 ILE A O 1
ATOM 1404 N N . ASP A 1 180 ? -7.375 32.717 28.357 1.00 13.97 178 ASP A N 1
ATOM 1405 C CA . ASP A 1 180 ? -7.156 33.332 29.666 1.00 14.40 178 ASP A CA 1
ATOM 1406 C C . ASP A 1 180 ? -6.195 32.501 30.509 1.00 17.07 178 ASP A C 1
ATOM 1407 O O . ASP A 1 180 ? -5.320 33.035 31.183 1.00 14.90 178 ASP A O 1
ATOM 1412 N N . ALA A 1 181 ? -6.355 31.185 30.476 1.00 16.49 179 ALA A N 1
ATOM 1413 C CA . ALA A 1 181 ? -5.441 30.310 31.215 1.00 15.24 179 ALA A CA 1
ATOM 1414 C C . ALA A 1 181 ? -3.994 30.411 30.712 1.00 14.76 179 ALA A C 1
ATOM 1415 O O . ALA A 1 181 ? -3.054 30.488 31.510 1.00 14.69 179 ALA A O 1
ATOM 1417 N N . ILE A 1 182 ? -3.815 30.399 29.392 1.00 12.50 180 ILE A N 1
ATOM 1418 C CA . ILE A 1 182 ? -2.486 30.549 28.800 1.00 13.01 180 ILE A CA 1
ATOM 1419 C C . ILE A 1 182 ? -1.880 31.889 29.225 1.00 14.63 180 ILE A C 1
ATOM 1420 O O . ILE A 1 182 ? -0.722 31.948 29.647 1.00 13.99 180 ILE A O 1
ATOM 1425 N N . ASN A 1 183 ? -2.656 32.962 29.111 1.00 14.14 181 ASN A N 1
ATOM 1426 C CA . ASN A 1 183 ? -2.150 34.279 29.501 1.00 11.17 181 ASN A CA 1
ATOM 1427 C C . ASN A 1 183 ? -1.738 34.318 30.966 1.00 13.50 181 ASN A C 1
ATOM 1428 O O . ASN A 1 183 ? -0.646 34.789 31.298 1.00 14.96 181 ASN A O 1
ATOM 1433 N N . ALA A 1 184 ? -2.600 33.812 31.841 1.00 13.49 182 ALA A N 1
ATOM 1434 C CA . ALA A 1 184 ? -2.330 33.863 33.278 1.00 12.68 182 ALA A CA 1
ATOM 1435 C C . ALA A 1 184 ? -1.088 33.057 33.652 1.00 12.64 182 ALA A C 1
ATOM 1436 O O . ALA A 1 184 ? -0.443 33.353 34.661 1.00 14.87 182 ALA A O 1
ATOM 1438 N N . SER A 1 185 ? -0.776 32.028 32.863 1.00 13.18 183 SER A N 1
ATOM 1439 C CA . SER A 1 185 ? 0.395 31.170 33.140 1.00 13.52 183 SER A CA 1
ATOM 1440 C C . SER A 1 185 ? 1.731 31.819 32.798 1.00 16.35 183 SER A C 1
ATOM 1441 O O . SER A 1 185 ? 2.788 31.340 33.239 1.00 17.75 183 SER A O 1
ATOM 1444 N N . GLY A 1 186 ? 1.706 32.892 32.007 1.00 13.99 184 GLY A N 1
ATOM 1445 C CA . GLY A 1 186 ? 2.963 33.487 31.561 1.00 16.03 184 GLY A CA 1
ATOM 1446 C C . GLY A 1 186 ? 3.421 33.033 30.178 1.00 16.45 184 GLY A C 1
ATOM 1447 O O . GLY A 1 186 ? 4.444 33.498 29.676 1.00 16.70 184 GLY A O 1
ATOM 1448 N N . MET A 1 187 ? 2.668 32.131 29.556 1.00 13.84 185 MET A N 1
ATOM 1449 C CA . MET A 1 187 ? 2.966 31.684 28.190 1.00 11.38 185 MET A CA 1
ATOM 1450 C C . MET A 1 187 ? 2.505 32.682 27.129 1.00 15.56 185 MET A C 1
ATOM 1451 O O . MET A 1 187 ? 1.617 33.505 27.383 1.00 15.85 185 MET A O 1
ATOM 1456 N N . ARG A 1 188 ? 3.067 32.581 25.924 1.00 14.08 186 ARG A N 1
ATOM 1457 C CA . ARG A 1 188 ? 2.652 33.450 24.808 1.00 14.24 186 ARG A CA 1
ATOM 1458 C C . ARG A 1 188 ? 1.420 32.823 24.178 1.00 14.39 186 ARG A C 1
ATOM 1459 O O . ARG A 1 188 ? 1.428 31.625 23.889 1.00 16.55 186 ARG A O 1
ATOM 1467 N N . SER A 1 189 ? 0.371 33.611 23.948 1.00 12.30 187 SER A N 1
ATOM 1468 C CA . SER A 1 189 ? -0.920 33.031 23.559 1.00 11.97 187 SER A CA 1
ATOM 1469 C C . SER A 1 189 ? -1.261 33.133 22.069 1.00 13.76 187 SER A C 1
ATOM 1470 O O . SER A 1 189 ? -1.133 34.195 21.455 1.00 15.27 187 SER A O 1
ATOM 1473 N N . VAL A 1 190 ? -1.717 32.011 21.508 1.00 13.64 188 VAL A N 1
ATOM 1474 C CA . VAL A 1 190 ? -2.216 31.968 20.142 1.00 13.89 188 VAL A CA 1
ATOM 1475 C C . VAL A 1 190 ? -3.644 31.453 20.188 1.00 14.70 188 VAL A C 1
ATOM 1476 O O . VAL A 1 190 ? -3.914 30.400 20.768 1.00 14.82 188 VAL A O 1
ATOM 1480 N N . GLY A 1 191 ? -4.561 32.218 19.607 1.00 12.83 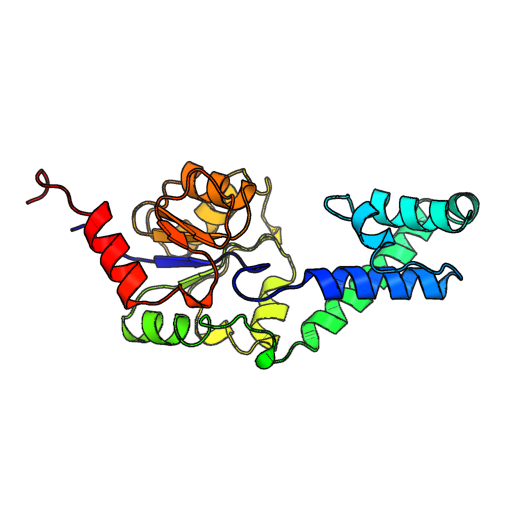189 GLY A N 1
ATOM 1481 C CA . GLY A 1 191 ? -5.964 31.832 19.577 1.00 13.41 189 GLY A CA 1
ATOM 1482 C C . GLY A 1 191 ? -6.405 31.387 18.203 1.00 18.49 189 GLY A C 1
ATOM 1483 O O . GLY A 1 191 ? -5.941 31.916 17.191 1.00 17.67 189 GLY A O 1
ATOM 1484 N N . ILE A 1 192 ? -7.311 30.410 18.176 1.00 17.48 190 ILE A N 1
ATOM 1485 C CA . ILE A 1 192 ? -7.881 29.904 16.937 1.00 18.25 190 ILE A CA 1
ATOM 1486 C C . ILE A 1 192 ? -9.375 30.176 16.958 1.00 21.69 190 ILE A C 1
ATOM 1487 O O . ILE A 1 192 ? -10.103 29.564 17.750 1.00 21.23 190 ILE A O 1
ATOM 1492 N N . GLY A 1 193 ? -9.832 31.098 16.110 1.00 19.83 191 GLY A N 1
ATOM 1493 C CA . GLY A 1 193 ? -11.249 31.422 16.022 1.00 22.38 191 GLY A CA 1
ATOM 1494 C C . GLY A 1 193 ? -11.533 32.905 16.163 1.00 28.58 191 GLY A C 1
ATOM 1495 O O . GLY A 1 193 ? -10.965 33.581 17.015 1.00 28.08 191 GLY A O 1
ATOM 1496 N N . ALA A 1 194 ? -12.430 33.414 15.330 1.00 30.88 192 ALA A N 1
ATOM 1497 C CA . ALA A 1 194 ? -12.831 34.805 15.434 1.00 35.61 192 ALA A CA 1
ATOM 1498 C C . ALA A 1 194 ? -13.522 35.013 16.776 1.00 35.36 192 ALA A C 1
ATOM 1499 O O . ALA A 1 194 ? -14.156 34.097 17.302 1.00 40.61 192 ALA A O 1
ATOM 1501 N N . GLY A 1 195 ? -13.380 36.205 17.341 1.00 31.26 193 GLY A N 1
ATOM 1502 C CA . GLY A 1 195 ? -14.102 36.543 18.552 1.00 32.94 193 GLY A CA 1
ATOM 1503 C C . GLY A 1 195 ? -13.306 36.401 19.835 1.00 23.17 193 GLY A C 1
ATOM 1504 O O . GLY A 1 195 ? -13.683 36.962 20.859 1.00 30.12 193 GLY A O 1
ATOM 1505 N N . LEU A 1 196 ? -12.219 35.635 19.797 1.00 21.45 194 LEU A N 1
ATOM 1506 C CA . LEU A 1 196 ? -11.361 35.501 20.971 1.00 17.18 194 LEU A CA 1
ATOM 1507 C C . LEU A 1 196 ? -10.661 36.832 21.253 1.00 20.64 194 LEU A C 1
ATOM 1508 O O . LEU A 1 196 ? -10.231 37.516 20.327 1.00 20.09 194 LEU A O 1
ATOM 1513 N N . THR A 1 197 ? -10.558 37.199 22.525 1.00 17.15 195 THR A N 1
ATOM 1514 C CA . THR A 1 197 ? -9.839 38.426 22.899 1.00 17.97 195 THR A CA 1
ATOM 1515 C C . THR A 1 197 ? -8.631 38.066 23.754 1.00 20.63 195 THR A C 1
ATOM 1516 O O . THR A 1 197 ? -8.549 36.969 24.306 1.00 18.30 195 THR A O 1
ATOM 1520 N N . GLY A 1 198 ? -7.674 38.982 23.859 1.00 17.06 196 GLY A N 1
ATOM 1521 C CA . GLY A 1 198 ? -6.516 38.731 24.691 1.00 15.96 196 GLY A CA 1
ATOM 1522 C C . GLY A 1 198 ? -5.453 37.804 24.136 1.00 16.89 196 GLY A C 1
ATOM 1523 O O . GLY A 1 198 ? -4.492 37.481 24.845 1.00 16.79 196 GLY A O 1
ATOM 1524 N N . ALA A 1 199 ? -5.598 37.372 22.883 1.00 15.07 197 ALA A N 1
ATOM 1525 C CA . ALA A 1 199 ? -4.566 36.521 22.269 1.00 16.48 197 ALA A CA 1
ATOM 1526 C C . ALA A 1 199 ? -3.465 37.384 21.662 1.00 14.40 197 ALA A C 1
ATOM 1527 O O . ALA A 1 199 ? -3.741 38.415 21.043 1.00 17.03 197 ALA A O 1
ATOM 1529 N N . GLN A 1 200 ? -2.215 36.965 21.823 1.00 15.09 198 GLN A N 1
ATOM 1530 C CA . GLN A 1 200 ? -1.119 37.721 21.219 1.00 16.45 198 GLN A CA 1
ATOM 1531 C C . GLN A 1 200 ? -1.081 37.527 19.707 1.00 15.36 198 GLN A C 1
ATOM 1532 O O . GLN A 1 200 ? -0.682 38.424 18.970 1.00 18.64 198 GLN A O 1
ATOM 1538 N N . LEU A 1 201 ? -1.509 36.352 19.256 1.00 15.31 199 LEU A N 1
ATOM 1539 C CA . LEU A 1 201 ? -1.644 36.061 17.831 1.00 15.33 199 LEU A CA 1
ATOM 1540 C C . LEU A 1 201 ? -3.013 35.427 17.646 1.00 15.23 199 LEU A C 1
ATOM 1541 O O . LEU A 1 201 ? -3.284 34.406 18.251 1.00 15.56 199 LEU A O 1
ATOM 1546 N N . LEU A 1 202 ? -3.869 36.038 16.826 1.00 17.38 200 LEU A N 1
ATOM 1547 C CA . LEU A 1 202 ? -5.214 35.506 16.598 1.00 17.24 200 LEU A CA 1
ATOM 1548 C C . LEU A 1 202 ? -5.359 35.009 15.158 1.00 20.42 200 LEU A C 1
ATOM 1549 O O . LEU A 1 202 ? -5.164 35.773 14.209 1.00 20.63 200 LEU A O 1
ATOM 1554 N N . LEU A 1 203 ? -5.708 33.730 15.003 1.00 18.47 201 LEU A N 1
ATOM 1555 C CA . LEU A 1 203 ? -5.822 33.109 13.688 1.00 17.44 201 LEU A CA 1
ATOM 1556 C C . LEU A 1 203 ? -7.257 32.631 13.466 1.00 16.41 201 LEU A C 1
ATOM 1557 O O . LEU A 1 203 ? -7.939 32.251 14.412 1.00 20.59 201 LEU A O 1
ATOM 1562 N N . PRO A 1 204 ? -7.706 32.619 12.207 1.00 22.68 202 PRO A N 1
ATOM 1563 C CA . PRO A 1 204 ? -9.114 32.275 11.971 1.00 23.74 202 PRO A CA 1
ATOM 1564 C C . PRO A 1 204 ? -9.413 30.779 12.046 1.00 23.13 202 PRO A C 1
ATOM 1565 O O . PRO A 1 204 ? -10.569 30.421 12.304 1.00 25.66 202 PRO A O 1
ATOM 1569 N N . SER A 1 205 ? -8.417 29.930 11.814 1.00 21.12 203 SER A N 1
ATOM 1570 C CA . SER A 1 205 ? -8.628 28.480 11.860 1.00 20.71 203 SER A CA 1
ATOM 1571 C C . SER A 1 205 ? -7.295 27.758 11.992 1.00 22.59 203 SER A C 1
ATOM 1572 O O . SER A 1 205 ? -6.232 28.378 11.916 1.00 20.26 203 SER A O 1
ATOM 1575 N N . THR A 1 206 ? -7.334 26.444 12.190 1.00 19.51 204 THR A N 1
ATOM 1576 C CA . THR A 1 206 ? -6.087 25.697 12.375 1.00 15.46 204 THR A CA 1
ATOM 1577 C C . THR A 1 206 ? -5.259 25.659 11.102 1.00 14.83 204 THR A C 1
ATOM 1578 O O . THR A 1 206 ? -4.051 25.411 11.150 1.00 19.33 204 THR A O 1
ATOM 1582 N N . GLU A 1 207 ? -5.894 25.900 9.959 1.00 19.28 205 GLU A N 1
ATOM 1583 C CA . GLU A 1 207 ? -5.161 25.899 8.690 1.00 26.22 205 GLU A CA 1
ATOM 1584 C C . GLU A 1 207 ? -4.129 27.023 8.624 1.00 23.63 205 GLU A C 1
ATOM 1585 O O . GLU A 1 207 ? -3.111 26.895 7.947 1.00 22.64 205 GLU A O 1
ATOM 1591 N N . SER A 1 208 ? -4.395 28.106 9.347 1.00 23.69 206 SER A N 1
ATOM 1592 C CA . SER A 1 208 ? -3.476 29.238 9.416 1.00 22.68 206 SER A CA 1
ATOM 1593 C C . SER A 1 208 ? -2.278 28.953 10.307 1.00 24.15 206 SER A C 1
ATOM 1594 O O . SER A 1 208 ? -1.312 29.718 10.320 1.00 22.22 206 SER A O 1
ATOM 1597 N N . LEU A 1 209 ? -2.346 27.855 11.055 1.00 19.76 207 LEU A N 1
ATOM 1598 C CA . LEU A 1 209 ? -1.345 27.545 12.062 1.00 20.03 207 LEU A CA 1
ATOM 1599 C C . LEU A 1 209 ? -0.159 26.816 11.433 1.00 22.46 207 LEU A C 1
ATOM 1600 O O . LEU A 1 209 ? -0.154 25.589 11.359 1.00 29.19 207 LEU A O 1
ATOM 1605 N N . THR A 1 210 ? 0.842 27.567 10.975 1.00 21.23 208 THR A N 1
ATOM 1606 C CA . THR A 1 210 ? 2.023 26.980 10.335 1.00 21.92 208 THR A CA 1
ATOM 1607 C C . THR A 1 210 ? 3.286 27.275 11.136 1.00 20.98 208 THR A C 1
ATOM 1608 O O . THR A 1 210 ? 3.321 28.228 11.912 1.00 21.02 208 THR A O 1
ATOM 1612 N N . TRP A 1 211 ? 4.315 26.451 10.961 1.00 20.04 209 TRP A N 1
ATOM 1613 C CA . TRP A 1 211 ? 5.592 26.713 11.614 1.00 20.75 209 TRP A CA 1
ATOM 1614 C C . TRP A 1 211 ? 6.195 28.073 11.233 1.00 21.73 209 TRP A C 1
ATOM 1615 O O . TRP A 1 211 ? 6.600 28.823 12.121 1.00 19.78 209 TRP A O 1
ATOM 1626 N N . PRO A 1 212 ? 6.251 28.407 9.924 1.00 21.19 210 PRO A N 1
ATOM 1627 C CA . PRO A 1 212 ? 6.803 29.723 9.586 1.00 21.70 210 PRO A CA 1
ATOM 1628 C C . PRO A 1 212 ? 6.051 30.873 10.265 1.00 19.70 210 PRO A C 1
ATOM 1629 O O . PRO A 1 212 ? 6.685 31.844 10.675 1.00 22.27 210 PRO A O 1
ATOM 1633 N N . ARG A 1 213 ? 4.735 30.753 10.411 1.00 20.26 211 ARG A N 1
ATOM 1634 C CA . ARG A 1 213 ? 3.962 31.810 11.065 1.00 24.62 211 ARG A CA 1
ATOM 1635 C C . ARG A 1 213 ? 4.246 31.877 12.568 1.00 19.69 211 ARG A C 1
ATOM 1636 O O . ARG A 1 213 ? 4.442 32.962 13.120 1.00 21.63 211 ARG A O 1
ATOM 1644 N N . LEU A 1 214 ? 4.269 30.718 13.224 1.00 17.24 212 LEU A N 1
ATOM 1645 C CA . LEU A 1 214 ? 4.564 30.663 14.657 1.00 16.71 212 LEU A CA 1
ATOM 1646 C C . LEU A 1 214 ? 5.972 31.162 14.923 1.00 15.13 212 LEU A C 1
ATOM 1647 O O . LEU A 1 214 ? 6.231 31.843 15.924 1.00 18.26 212 LEU A O 1
ATOM 1652 N N . SER A 1 215 ? 6.893 30.796 14.039 1.00 15.65 213 SER A N 1
ATOM 1653 C CA . SER A 1 215 ? 8.278 31.216 14.194 1.00 18.16 213 SER A CA 1
ATOM 1654 C C . SER A 1 215 ? 8.431 32.721 14.014 1.00 18.99 213 SER A C 1
ATOM 1655 O O . SER A 1 215 ? 9.184 33.368 14.744 1.00 19.98 213 SER A O 1
ATOM 1658 N N . ALA A 1 216 ? 7.720 33.284 13.041 1.00 19.68 214 ALA A N 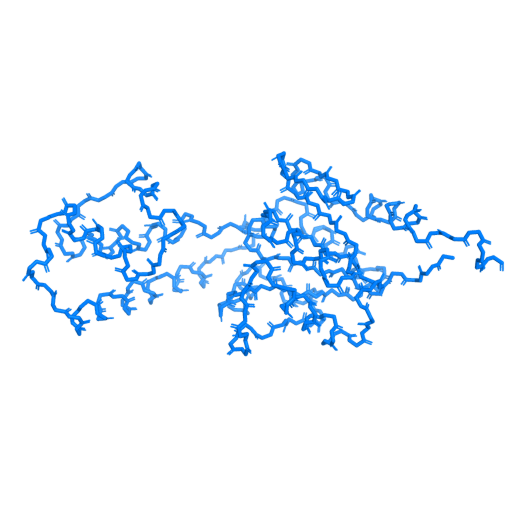1
ATOM 1659 C CA . ALA A 1 216 ? 7.751 34.732 12.838 1.00 24.16 214 ALA A CA 1
ATOM 1660 C C . ALA A 1 216 ? 7.154 35.476 14.035 1.00 20.87 214 ALA A C 1
ATOM 1661 O O . ALA A 1 216 ? 7.686 36.523 14.458 1.00 21.08 214 ALA A O 1
ATOM 1663 N N . PHE A 1 217 ? 6.041 34.951 14.544 1.00 20.72 215 PHE A N 1
ATOM 1664 C CA . PHE A 1 217 ? 5.402 35.447 15.759 1.00 21.14 215 PHE A CA 1
ATOM 1665 C C . PHE A 1 217 ? 6.364 35.406 16.936 1.00 24.05 215 PHE A C 1
ATOM 1666 O O . PHE A 1 217 ? 6.519 36.397 17.654 1.00 19.28 215 PHE A O 1
ATOM 1674 N N . TRP A 1 218 ? 7.030 34.270 17.125 1.00 18.71 216 TRP A N 1
ATOM 1675 C CA . TRP A 1 218 ? 7.985 34.157 18.218 1.00 20.70 216 TRP A CA 1
ATOM 1676 C C . TRP A 1 218 ? 9.092 35.204 18.114 1.00 21.93 216 TRP A C 1
ATOM 1677 O O . TRP A 1 218 ? 9.393 35.904 19.085 1.00 20.09 216 TRP A O 1
ATOM 1688 N N . GLN A 1 219 ? 9.699 35.321 16.934 1.00 18.62 217 GLN A N 1
ATOM 1689 C CA . GLN A 1 219 ? 10.804 36.254 16.752 1.00 18.63 217 GLN A CA 1
ATOM 1690 C C . GLN A 1 219 ? 10.359 37.676 17.026 1.00 25.28 217 GLN A C 1
ATOM 1691 O O . GLN A 1 219 ? 11.145 38.507 17.473 1.00 27.65 217 GLN A O 1
ATOM 1697 N N . ASN A 1 220 ? 9.087 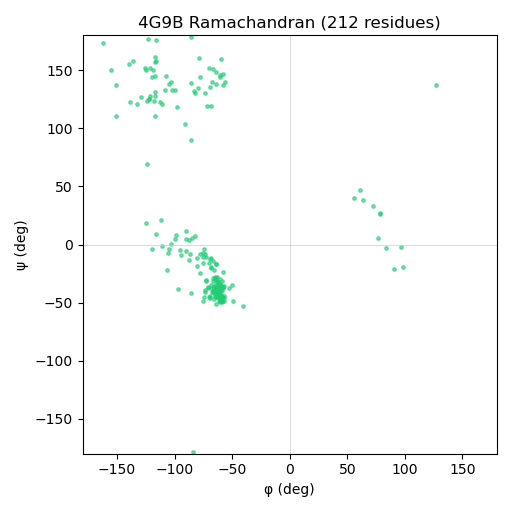37.955 16.778 1.00 22.19 218 ASN A N 1
ATOM 1698 C CA . ASN A 1 220 ? 8.595 39.309 17.000 1.00 23.54 218 ASN A CA 1
ATOM 1699 C C . ASN A 1 220 ? 8.403 39.596 18.483 1.00 24.81 218 ASN A C 1
ATOM 1700 O O . ASN A 1 220 ? 8.862 40.622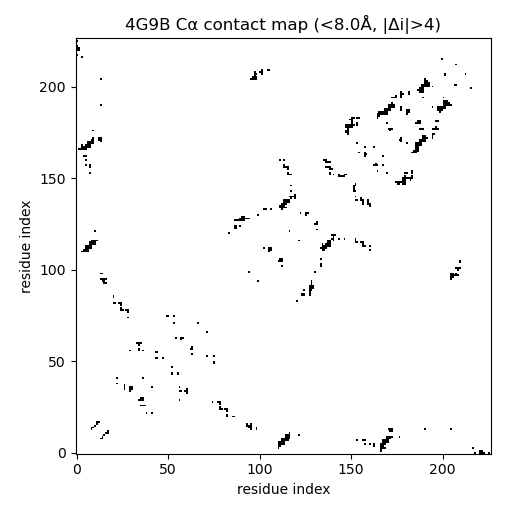 18.980 1.00 31.90 218 ASN A O 1
ATOM 1705 N N . VAL A 1 221 ? 7.734 38.689 19.190 1.00 23.72 219 VAL A N 1
ATOM 1706 C CA . VAL A 1 221 ? 7.388 38.946 20.590 1.00 29.12 219 VAL A CA 1
ATOM 1707 C C . VAL A 1 221 ? 8.526 38.700 21.585 1.00 29.21 219 VAL A C 1
ATOM 1708 O O . VAL A 1 221 ? 8.487 39.206 22.705 1.00 29.70 219 VAL A O 1
ATOM 1712 N N . ALA A 1 222 ? 9.544 37.950 21.174 1.00 24.18 220 ALA A N 1
ATOM 1713 C CA . ALA A 1 222 ? 10.596 37.524 22.099 1.00 28.77 220 ALA A CA 1
ATOM 1714 C C . ALA A 1 222 ? 11.793 38.454 22.083 1.00 36.95 220 ALA A C 1
ATOM 1715 O O . ALA A 1 222 ? 12.707 38.325 22.901 1.00 42.85 220 ALA A O 1
ATOM 1717 N N . GLU A 1 223 ? 11.795 39.382 21.138 1.00 34.10 221 GLU A N 1
ATOM 1718 C CA . GLU A 1 223 ? 12.927 40.284 20.995 1.00 43.17 221 GLU A CA 1
ATOM 1719 C C . GLU A 1 223 ? 12.899 41.383 22.045 1.00 34.71 221 GLU A C 1
ATOM 1720 O O . GLU A 1 223 ? 11.842 41.878 22.443 1.00 33.09 221 GLU A O 1
ATOM 1726 N N . ASN A 1 224 ? 14.085 41.750 22.498 1.00 31.96 222 ASN A N 1
ATOM 1727 C CA . ASN A 1 224 ? 14.234 42.719 23.561 1.00 31.89 222 ASN A CA 1
ATOM 1728 C C . ASN A 1 224 ? 15.571 43.398 23.321 1.00 32.81 222 ASN A C 1
ATOM 1729 O O . ASN A 1 224 ? 16.615 42.766 23.465 1.00 37.65 222 ASN A O 1
ATOM 1734 N N . LEU A 1 225 ? 15.514 44.672 22.927 1.00 31.91 223 LEU A N 1
ATOM 1735 C CA . LEU A 1 225 ? 16.677 45.519 22.685 1.00 35.25 223 LEU A CA 1
ATOM 1736 C C . LEU A 1 225 ? 17.637 45.451 23.857 1.00 36.34 223 LEU A C 1
ATOM 1737 O O . LEU A 1 225 ? 18.851 45.502 23.679 1.00 36.55 223 LEU A O 1
ATOM 1742 N N . TYR A 1 226 ? 17.078 45.326 25.059 1.00 36.67 224 TYR A N 1
ATOM 1743 C CA . TYR A 1 226 ? 17.855 45.445 26.285 1.00 42.23 224 TYR A CA 1
ATOM 1744 C C . TYR A 1 226 ? 18.521 44.120 26.656 1.00 56.00 224 TYR A C 1
ATOM 1745 O O . TYR A 1 226 ? 19.158 44.006 27.707 1.00 64.11 224 TYR A O 1
ATOM 1754 N N . PHE A 1 227 ? 18.387 43.137 25.765 1.00 48.58 225 PHE A N 1
ATOM 1755 C CA . PHE A 1 227 ? 19.097 41.863 25.881 1.00 52.82 225 PHE A CA 1
ATOM 1756 C C . PHE A 1 227 ? 20.086 41.626 24.735 1.00 57.53 225 PHE A C 1
ATOM 1757 O O . PHE A 1 227 ? 20.641 40.534 24.604 1.00 60.31 225 PHE A O 1
ATOM 1765 N N . GLN A 1 228 ? 20.310 42.651 23.916 1.00 57.88 226 GLN A N 1
ATOM 1766 C CA . GLN A 1 228 ? 21.305 42.577 22.850 1.00 62.21 226 GLN A CA 1
ATOM 1767 C C . GLN A 1 228 ? 22.698 42.860 23.401 1.00 66.62 226 GLN A C 1
ATOM 1768 O O . GLN A 1 228 ? 23.004 42.513 24.543 1.00 69.71 226 GLN A O 1
#

Organism: Escherichia coli (strain K12) (NCBI:txid83333)

CATH classification: 3.40.50.1000 (+1 more: 1.10.150.240)

Sequence (227 aa):
VMKLQGVIFDLLDGVIITDTAHLHFQAWQQIAAEIGISIDAQFNESLKGISRDESLRRILQHGGKEGDFNSQERAQLAYRKNLLYVHSLRELTVNAVLPGIRRSSSLLADLRAQQISSVGLASVSLNAPTILAALELREFFTFCADASQLKNSKPDPEIFLAACAGLGVPPQACIGIEDAQAGIDAINASGMRSVGIGAGLTGAQLLLPSTESLTWPRLSAFWQNVAENLYFQ

B-factor: mean 27.8, std 12.87, range [10.28, 82.53]

Foldseek 3Di:
DQAQAEEEEEPDQAFFHLLVLLVVLLQVLLVVVPFHDDPVCCVVVPPHDLLVSLCSSCVNVVRNVVADPVRSVVSSVSSVVSSLVVLLQAALVRTFPQVVVQLVVCVVVVHAYEYLYLDQCVVSNCVRNVNVVSHPYYAHNVVDDDDFPALVSVLRRCVRSVHQQCSYEYEEADQSVQNSSVVRNHQYEYEDPPHPNHLHYHPHNNPVHPVVVVVSCVVVVDDPVVD

Nearest PDB structures (foldseek):
  4g9b-assembly1_A-2  TM=1.004E+00  e=2.622E-46  Escherichia coli K-12
  4gib-assembly2_B  TM=8.233E-01  e=4.434E-28  Clostridioides difficile 630
  1lvh-assembly1_A  TM=9.257E-01  e=4.484E-26  Lactococcus lactis
  6hdh-assembly2_B  TM=9.092E-01  e=4.509E-25  Lactococcus lactis subsp. lactis Il1403
  6h90-assembly1_A  TM=9.087E-01  e=9.345E-25  Lactococcus lactis subsp. lactis Il1403